Protein AF-A0A8J7MGF5-F1 (afdb_monomer)

pLDDT: mean 95.32, std 4.39, range [59.88, 98.75]

Secondary structure (DSSP, 8-state):
--HHHHHHHHHHHHHHHHHHHHHHHHHHHTBSS--HHHHHHHHHHHHHHHHHHHHHHHHHT--BTTB-TTHHHHHHHHIIIIIIIHHHHHHHHHHH---HHHHHHHHHHHHHHHHHHHHHHHHHTT-TTHHHHHHHHHHHHHHHHHHHHHSS--TTS-HHHHHHHHHHHHHHHHHHHHHHHHHTT--SS-HHHHHHHHHHHIIIIIIIHHHHHHHHH-PPPSSPBPPP-

Structure (mmCIF, N/CA/C/O backbone):
data_AF-A0A8J7MGF5-F1
#
_entry.id   AF-A0A8J7MGF5-F1
#
loop_
_atom_site.group_PDB
_atom_site.id
_atom_site.type_symbol
_atom_site.label_atom_id
_atom_site.label_alt_id
_atom_site.label_comp_id
_atom_site.label_asym_id
_atom_site.label_entity_id
_atom_site.label_seq_id
_atom_site.pdbx_PDB_ins_code
_atom_site.Cartn_x
_atom_site.Cartn_y
_atom_site.Cartn_z
_atom_site.occupancy
_atom_site.B_iso_or_equiv
_atom_site.auth_seq_id
_atom_site.auth_comp_id
_atom_site.auth_asym_id
_atom_site.auth_atom_id
_atom_site.pdbx_PDB_model_num
ATOM 1 N N . MET A 1 1 ? 20.574 -11.068 -14.344 1.00 93.25 1 MET A N 1
ATOM 2 C CA . MET A 1 1 ? 21.018 -12.204 -13.497 1.00 93.25 1 MET A CA 1
ATOM 3 C C . MET A 1 1 ? 20.444 -13.488 -14.074 1.00 93.25 1 MET A C 1
ATOM 5 O O . MET A 1 1 ? 19.306 -13.431 -14.514 1.00 93.25 1 MET A O 1
ATOM 9 N N . PRO A 1 2 ? 21.161 -14.625 -14.073 1.00 96.56 2 PRO A N 1
ATOM 10 C CA . PRO A 1 2 ? 20.581 -15.896 -14.507 1.00 96.56 2 PRO A CA 1
ATOM 11 C C . PRO A 1 2 ? 19.297 -16.226 -13.733 1.00 96.56 2 PRO A C 1
ATOM 13 O O . PRO A 1 2 ? 19.225 -15.978 -12.526 1.00 96.56 2 PRO A O 1
ATOM 16 N N . LEU A 1 3 ? 18.304 -16.821 -14.405 1.00 94.44 3 LEU A N 1
ATOM 17 C CA . LEU A 1 3 ? 16.996 -17.135 -13.810 1.00 94.44 3 LEU A CA 1
ATOM 18 C C . LEU A 1 3 ? 17.120 -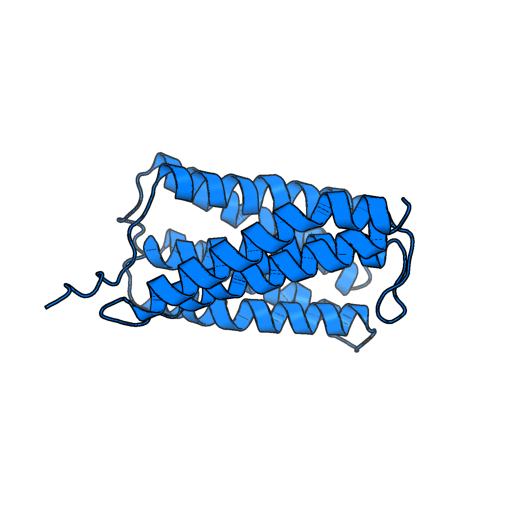17.947 -12.511 1.00 94.44 3 LEU A C 1
ATOM 20 O O . LEU A 1 3 ? 16.457 -17.633 -11.526 1.00 94.44 3 LEU A O 1
ATOM 24 N N . ALA A 1 4 ? 18.009 -18.943 -12.480 1.00 96.69 4 ALA A N 1
ATOM 25 C CA . ALA A 1 4 ? 18.247 -19.764 -11.294 1.00 96.69 4 ALA A CA 1
ATOM 26 C C . ALA A 1 4 ? 18.688 -18.927 -10.077 1.00 96.69 4 ALA A C 1
ATOM 28 O O . ALA A 1 4 ? 18.198 -19.142 -8.971 1.00 96.69 4 ALA A O 1
ATOM 29 N N . SER A 1 5 ? 19.554 -17.928 -10.281 1.00 97.50 5 SER A N 1
ATOM 30 C CA . SER A 1 5 ? 19.999 -17.020 -9.216 1.00 97.50 5 SER A CA 1
ATOM 31 C C . SER A 1 5 ? 18.866 -16.124 -8.717 1.00 97.50 5 SER A C 1
ATOM 33 O O . SER A 1 5 ? 18.767 -15.870 -7.521 1.00 97.50 5 SER A O 1
ATOM 35 N N . VAL A 1 6 ? 17.992 -15.665 -9.617 1.00 96.44 6 VAL A N 1
ATOM 36 C CA . VAL A 1 6 ? 16.809 -14.869 -9.254 1.00 96.44 6 VAL A CA 1
ATOM 37 C C . VAL A 1 6 ? 15.817 -15.702 -8.441 1.00 96.44 6 VAL A C 1
ATOM 39 O O . VAL A 1 6 ? 15.327 -15.236 -7.414 1.00 96.44 6 VAL A O 1
ATOM 42 N N . ILE A 1 7 ? 15.552 -16.944 -8.860 1.00 96.19 7 ILE A N 1
ATOM 43 C CA . ILE A 1 7 ? 14.684 -17.870 -8.122 1.00 96.19 7 ILE A CA 1
ATOM 44 C C . ILE A 1 7 ? 15.263 -18.129 -6.732 1.00 96.19 7 ILE A C 1
ATOM 46 O O . ILE A 1 7 ? 14.543 -17.987 -5.749 1.00 96.19 7 ILE A O 1
ATOM 50 N N . ALA A 1 8 ? 16.556 -18.444 -6.630 1.00 96.25 8 ALA A N 1
ATOM 51 C CA . ALA A 1 8 ? 17.209 -18.673 -5.342 1.00 96.25 8 ALA A CA 1
ATOM 52 C C . ALA A 1 8 ? 17.104 -17.451 -4.411 1.00 96.25 8 ALA A C 1
ATOM 54 O O . ALA A 1 8 ? 16.833 -17.606 -3.221 1.00 96.25 8 ALA A O 1
ATOM 55 N N . LEU A 1 9 ? 17.253 -16.239 -4.956 1.00 97.12 9 LEU A N 1
ATOM 56 C CA . LEU A 1 9 ? 17.141 -14.989 -4.203 1.00 97.12 9 LEU A CA 1
ATOM 57 C C . LEU A 1 9 ? 15.715 -14.725 -3.690 1.00 97.12 9 LEU A C 1
ATOM 59 O O . LEU A 1 9 ? 15.542 -14.238 -2.573 1.00 97.12 9 LEU A O 1
ATOM 63 N N . LEU A 1 10 ? 14.692 -15.015 -4.499 1.00 97.75 10 LEU A N 1
ATOM 64 C CA . LEU A 1 10 ? 13.310 -14.611 -4.218 1.00 97.75 10 LEU A CA 1
ATOM 65 C C . LEU A 1 10 ? 12.432 -15.726 -3.637 1.00 97.75 10 LEU A C 1
ATOM 67 O O . LEU A 1 10 ? 11.393 -15.419 -3.055 1.00 97.75 10 LEU A O 1
ATOM 71 N N . ALA A 1 11 ? 12.837 -16.996 -3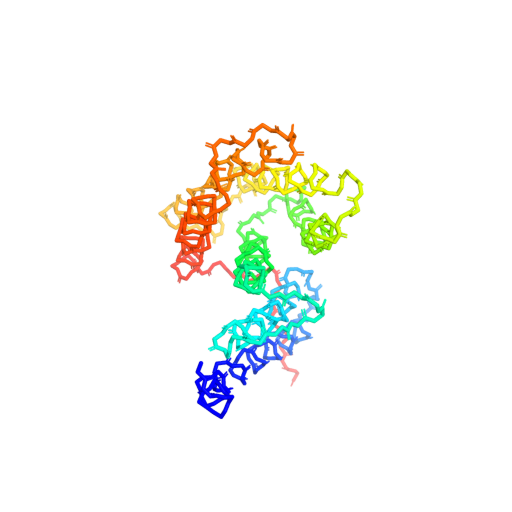.726 1.00 96.81 11 ALA A N 1
ATOM 72 C CA . ALA A 1 11 ? 12.033 -18.129 -3.265 1.00 96.81 11 ALA A CA 1
ATOM 73 C C . ALA A 1 11 ? 11.652 -18.013 -1.782 1.00 96.81 11 ALA A C 1
ATOM 75 O O . ALA A 1 11 ? 10.472 -18.090 -1.441 1.00 96.81 11 ALA A O 1
ATOM 76 N N . ALA A 1 12 ? 12.627 -17.779 -0.898 1.00 97.38 12 ALA A N 1
ATOM 77 C CA . ALA A 1 12 ? 12.361 -17.662 0.535 1.00 97.38 12 ALA A CA 1
ATOM 78 C C . ALA A 1 12 ? 11.458 -16.452 0.878 1.00 97.38 12 ALA A C 1
ATOM 80 O O . ALA A 1 12 ? 10.451 -16.657 1.563 1.00 97.38 12 ALA A O 1
ATOM 81 N N . PRO A 1 13 ? 11.716 -15.225 0.376 1.00 97.31 13 PRO A N 1
ATOM 82 C CA . PRO A 1 13 ? 10.802 -14.093 0.553 1.00 97.31 13 PRO A CA 1
ATOM 83 C C . PRO A 1 13 ? 9.377 -14.341 0.037 1.00 97.31 13 PRO A C 1
ATOM 85 O O . PRO A 1 1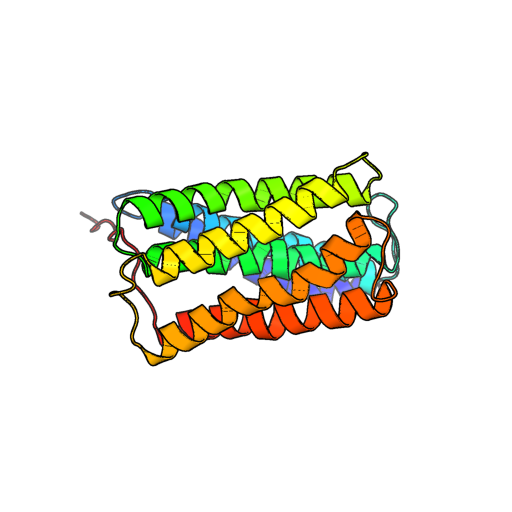3 ? 8.414 -13.964 0.711 1.00 97.31 13 PRO A O 1
ATOM 88 N N . VAL A 1 14 ? 9.220 -14.994 -1.120 1.00 98.06 14 VAL A N 1
ATOM 89 C CA . VAL A 1 14 ? 7.902 -15.314 -1.697 1.00 98.06 14 VAL A CA 1
ATOM 90 C C . VAL A 1 14 ? 7.151 -16.299 -0.807 1.00 98.06 14 VAL A C 1
ATOM 92 O O . VAL A 1 14 ? 6.003 -16.041 -0.443 1.00 98.06 14 VAL A O 1
ATOM 95 N N . LEU A 1 15 ? 7.796 -17.395 -0.397 1.00 98.00 15 LEU A N 1
ATOM 96 C CA . LEU A 1 15 ? 7.179 -18.392 0.481 1.00 98.00 15 LEU A CA 1
ATOM 97 C C . LEU A 1 15 ? 6.796 -17.790 1.835 1.00 98.00 15 LEU A C 1
ATOM 99 O O . LEU A 1 15 ? 5.694 -18.041 2.324 1.00 98.00 15 LEU A O 1
ATOM 103 N N . LEU A 1 16 ? 7.656 -16.946 2.412 1.00 98.00 16 LEU A N 1
ATOM 104 C CA . LEU A 1 16 ? 7.350 -16.226 3.646 1.00 98.00 16 LEU A CA 1
ATOM 105 C C . LEU A 1 16 ? 6.139 -15.301 3.466 1.00 98.00 16 LEU A C 1
ATOM 107 O O . LEU A 1 16 ? 5.243 -15.292 4.305 1.00 98.00 16 LEU A O 1
ATOM 111 N N . THR A 1 17 ? 6.079 -14.558 2.361 1.00 97.44 17 THR A N 1
ATOM 112 C CA . THR A 1 17 ? 4.963 -13.654 2.039 1.00 97.44 17 THR A CA 1
ATOM 113 C C . THR A 1 17 ? 3.643 -14.417 1.935 1.00 97.44 17 THR A C 1
ATOM 115 O O . THR A 1 17 ? 2.651 -14.017 2.548 1.00 97.44 17 THR A O 1
ATOM 118 N N . ILE A 1 18 ? 3.633 -15.550 1.227 1.00 98.12 18 ILE A N 1
ATOM 119 C CA . ILE A 1 18 ? 2.458 -16.424 1.111 1.00 98.12 18 ILE A CA 1
ATOM 120 C C . ILE A 1 18 ? 2.063 -16.967 2.488 1.00 98.12 18 ILE A C 1
ATOM 122 O O . ILE A 1 18 ? 0.899 -16.870 2.875 1.00 98.12 18 ILE A O 1
ATOM 126 N N . ALA A 1 19 ? 3.022 -17.488 3.258 1.00 98.31 19 ALA A N 1
ATOM 127 C CA . ALA A 1 19 ? 2.766 -18.042 4.583 1.00 98.31 19 ALA A CA 1
ATOM 128 C C . ALA A 1 19 ? 2.163 -16.998 5.536 1.00 98.31 19 ALA A C 1
ATOM 130 O O . ALA A 1 19 ? 1.184 -17.288 6.228 1.00 98.31 19 ALA A O 1
ATOM 131 N N . VAL A 1 20 ? 2.690 -15.769 5.543 1.00 98.12 20 VAL A N 1
ATOM 132 C CA . VAL A 1 20 ? 2.161 -14.670 6.362 1.00 98.12 20 VAL A CA 1
ATOM 133 C C . VAL A 1 20 ? 0.764 -14.256 5.894 1.00 98.12 20 VAL A C 1
ATOM 135 O O . VAL A 1 20 ? -0.125 -14.108 6.734 1.00 98.12 20 VAL A O 1
ATOM 138 N N . GLY A 1 21 ? 0.528 -14.131 4.585 1.00 97.81 21 GLY A N 1
ATOM 139 C CA . GLY A 1 21 ? -0.800 -13.845 4.032 1.00 97.81 21 GLY A CA 1
ATOM 140 C C . GLY A 1 21 ? -1.839 -14.893 4.445 1.00 97.81 21 GLY A C 1
ATOM 141 O O . GLY A 1 21 ? -2.890 -14.549 4.990 1.00 97.81 21 GLY A O 1
ATOM 142 N N . CYS A 1 22 ? -1.512 -16.179 4.294 1.00 98.25 22 CYS A N 1
ATOM 143 C CA . CYS A 1 22 ? -2.354 -17.298 4.724 1.00 98.25 22 CYS A CA 1
ATOM 144 C C . CYS A 1 22 ? -2.595 -17.298 6.239 1.00 98.25 22 CYS A C 1
ATOM 146 O O . CYS A 1 22 ? -3.722 -17.513 6.692 1.00 98.25 22 CYS A O 1
ATOM 148 N N . PHE A 1 23 ? -1.563 -17.023 7.040 1.00 98.19 23 PHE A N 1
ATOM 149 C CA . PHE A 1 23 ? -1.687 -16.914 8.493 1.00 98.19 23 PHE A CA 1
ATOM 150 C C . PHE A 1 23 ? -2.637 -15.780 8.901 1.00 98.19 23 PHE A C 1
ATOM 152 O O . PHE A 1 23 ? -3.515 -15.978 9.746 1.00 98.19 23 PHE A O 1
ATOM 159 N N . LEU A 1 24 ? -2.505 -14.601 8.287 1.00 97.06 24 LEU A N 1
ATOM 160 C CA . LEU A 1 24 ? -3.382 -13.458 8.538 1.00 97.06 24 LEU A CA 1
ATOM 161 C C . LEU A 1 24 ? -4.820 -13.737 8.098 1.00 97.06 24 LEU A C 1
ATOM 163 O O . LEU A 1 24 ? -5.745 -13.398 8.835 1.00 97.06 24 LEU A O 1
ATOM 167 N N . LEU A 1 25 ? -5.011 -14.409 6.961 1.00 97.62 25 LEU A N 1
ATOM 168 C CA . LEU A 1 25 ? -6.329 -14.807 6.474 1.00 97.62 25 LEU A CA 1
ATOM 169 C C . LEU A 1 25 ? -7.006 -15.786 7.438 1.00 97.62 25 LEU A C 1
ATOM 171 O O . LEU A 1 25 ? -8.133 -15.553 7.875 1.00 97.62 25 LEU A O 1
ATOM 175 N N . ARG A 1 26 ? -6.291 -16.840 7.855 1.00 97.25 26 ARG A N 1
ATOM 176 C CA . ARG A 1 26 ? -6.775 -17.791 8.866 1.00 97.25 26 ARG A CA 1
ATOM 177 C C . ARG A 1 26 ? -7.150 -17.070 10.158 1.00 97.25 26 ARG A C 1
ATOM 179 O O . ARG A 1 26 ? -8.205 -17.331 10.733 1.00 97.25 26 ARG A O 1
ATOM 186 N N . ARG A 1 27 ? -6.311 -16.132 10.606 1.00 95.38 27 ARG A N 1
ATOM 187 C CA . ARG A 1 27 ? -6.579 -15.328 11.800 1.00 95.38 27 ARG A CA 1
ATOM 188 C C . ARG A 1 27 ? -7.808 -14.435 11.630 1.00 95.38 27 ARG A C 1
ATOM 190 O O . ARG A 1 27 ? -8.546 -14.280 12.596 1.00 95.38 27 ARG A O 1
ATOM 197 N N . ALA A 1 28 ? -8.042 -13.865 10.450 1.00 95.75 28 ALA A N 1
ATOM 198 C CA . ALA A 1 28 ? -9.227 -13.057 10.169 1.00 95.75 28 ALA A CA 1
ATOM 199 C C . ALA A 1 28 ? -10.516 -13.882 10.315 1.00 95.75 28 ALA A C 1
ATOM 201 O O . ALA A 1 28 ? -11.453 -13.424 10.969 1.00 95.75 28 ALA A O 1
ATOM 202 N N . PHE A 1 29 ? -10.536 -15.115 9.798 1.00 96.38 29 PHE A N 1
ATOM 203 C CA . PHE A 1 29 ? -11.678 -16.030 9.930 1.00 96.38 29 PHE A CA 1
ATOM 204 C C . PHE A 1 29 ? -11.874 -16.587 11.348 1.00 96.38 29 PHE A C 1
ATOM 206 O O . PHE A 1 29 ? -12.994 -16.921 11.725 1.00 96.38 29 PHE A O 1
ATOM 213 N N . ALA A 1 30 ? -10.820 -16.634 12.165 1.00 95.06 30 ALA A N 1
ATOM 214 C CA . ALA A 1 30 ? -10.895 -17.067 13.564 1.00 95.06 30 ALA A CA 1
ATOM 215 C C . ALA A 1 30 ? -11.453 -15.996 14.532 1.00 95.06 30 ALA A C 1
ATOM 217 O O . ALA A 1 30 ? -11.542 -16.227 15.741 1.00 95.06 30 ALA A O 1
ATOM 218 N N . ARG A 1 31 ? -11.797 -14.799 14.042 1.00 93.38 31 ARG A N 1
ATOM 219 C CA . ARG A 1 31 ? -12.351 -13.708 14.860 1.00 93.38 31 ARG A CA 1
ATOM 220 C C . ARG A 1 31 ? -13.856 -13.856 15.072 1.00 93.38 31 ARG A C 1
ATOM 222 O O . ARG A 1 31 ? -14.559 -14.458 14.261 1.00 93.38 31 ARG A O 1
ATOM 229 N N . ASP A 1 32 ? -14.367 -13.266 16.153 1.00 94.19 32 ASP A N 1
ATOM 230 C CA . ASP A 1 32 ? -15.814 -13.249 16.437 1.00 94.19 32 ASP A CA 1
ATOM 231 C C . ASP A 1 32 ? -16.593 -12.568 15.312 1.00 94.19 32 ASP A C 1
ATOM 233 O O . ASP A 1 32 ? -17.626 -13.059 14.862 1.00 94.19 32 ASP A O 1
ATOM 237 N N . LYS A 1 33 ? -16.056 -11.448 14.819 1.00 95.25 33 LYS A N 1
ATOM 238 C CA . LYS A 1 33 ? -16.587 -10.702 13.684 1.00 95.25 33 LYS A CA 1
ATOM 239 C C . LYS A 1 33 ? -15.527 -10.623 12.597 1.00 95.25 33 LYS A C 1
ATOM 241 O O . LYS A 1 33 ? -14.415 -10.149 12.841 1.00 95.25 33 LYS A O 1
ATOM 246 N N . LEU A 1 34 ? -15.890 -11.050 11.391 1.00 95.69 34 LEU A N 1
ATOM 247 C CA . LEU A 1 34 ? -15.054 -10.855 10.216 1.00 95.69 34 LEU A CA 1
ATOM 248 C C . LEU A 1 34 ? -15.075 -9.369 9.842 1.00 95.69 34 LEU A C 1
ATOM 250 O O . LEU A 1 34 ? -16.137 -8.792 9.613 1.00 95.69 34 LEU A O 1
ATOM 254 N N . LEU A 1 35 ? -13.903 -8.739 9.834 1.00 96.62 35 LEU A N 1
ATOM 255 C CA . LEU A 1 35 ? -13.757 -7.313 9.556 1.00 96.62 35 LEU A CA 1
ATOM 256 C C . LEU A 1 35 ? -13.068 -7.107 8.207 1.00 96.62 35 LEU A C 1
ATOM 258 O O . LEU A 1 35 ? -12.084 -7.786 7.906 1.00 96.62 35 LEU A O 1
ATOM 262 N N . ALA A 1 36 ? -13.544 -6.127 7.436 1.00 97.00 36 ALA A N 1
ATOM 263 C CA . ALA A 1 36 ? -12.981 -5.783 6.130 1.00 97.00 36 ALA A CA 1
ATOM 264 C C . ALA A 1 36 ? -11.484 -5.445 6.222 1.00 97.00 36 ALA A C 1
ATOM 266 O O . ALA A 1 36 ? -10.702 -5.896 5.395 1.00 97.00 36 ALA A O 1
ATOM 267 N N . GLU A 1 37 ? -11.067 -4.727 7.267 1.00 97.56 37 GLU A N 1
ATOM 268 C CA . GLU A 1 37 ? -9.662 -4.386 7.506 1.00 97.56 37 GLU A CA 1
ATOM 269 C C . GLU A 1 37 ? -8.757 -5.600 7.764 1.00 97.56 37 GLU A C 1
ATOM 271 O O . GLU A 1 37 ? -7.570 -5.551 7.460 1.00 97.56 37 GLU A O 1
ATOM 276 N N . GLU A 1 38 ? -9.284 -6.710 8.286 1.00 97.56 38 GLU A N 1
ATOM 277 C CA . GLU A 1 38 ? -8.487 -7.926 8.502 1.00 97.56 38 GLU A CA 1
ATOM 278 C C . GLU A 1 38 ? -8.330 -8.718 7.197 1.00 97.56 38 GLU A C 1
ATOM 280 O O . GLU A 1 38 ? -7.245 -9.226 6.918 1.00 97.56 38 GLU A O 1
ATOM 285 N N . LEU A 1 39 ? -9.383 -8.763 6.371 1.00 97.81 39 LEU A N 1
ATOM 286 C CA . LEU A 1 39 ? -9.321 -9.340 5.027 1.00 97.81 39 LEU A CA 1
ATOM 287 C C . LEU A 1 39 ? -8.409 -8.527 4.108 1.00 97.81 39 LEU A C 1
ATOM 289 O O . LEU A 1 39 ? -7.585 -9.108 3.412 1.00 97.81 39 LEU A O 1
ATOM 293 N N . ALA A 1 40 ? -8.515 -7.198 4.134 1.00 97.81 40 ALA A N 1
ATOM 294 C CA . ALA A 1 40 ? -7.669 -6.313 3.341 1.00 97.81 40 ALA A CA 1
ATOM 295 C C . ALA A 1 40 ? -6.192 -6.442 3.731 1.00 97.81 40 ALA A C 1
ATOM 297 O O . ALA A 1 40 ? -5.337 -6.501 2.856 1.00 97.81 40 ALA A O 1
ATOM 298 N N . LEU A 1 41 ? -5.890 -6.558 5.030 1.00 97.12 41 LEU A N 1
ATOM 299 C CA . LEU A 1 41 ? -4.523 -6.778 5.504 1.00 97.12 41 LEU A CA 1
ATOM 300 C C . LEU A 1 41 ? -3.950 -8.117 5.014 1.00 97.12 41 LEU A C 1
ATOM 302 O O . LEU A 1 41 ? -2.791 -8.170 4.622 1.00 97.12 41 LEU A O 1
ATOM 306 N N . ALA A 1 42 ? -4.747 -9.188 5.014 1.00 97.38 42 ALA A N 1
ATOM 307 C CA . ALA A 1 42 ? -4.328 -10.469 4.448 1.00 97.38 42 ALA A CA 1
ATOM 308 C C . ALA A 1 42 ? -4.179 -10.390 2.916 1.00 97.38 42 ALA A C 1
ATOM 310 O O . ALA A 1 42 ? -3.173 -10.832 2.366 1.00 97.38 42 ALA A O 1
ATOM 311 N N . GLY A 1 43 ? -5.147 -9.773 2.234 1.00 96.69 43 GLY A N 1
ATOM 312 C CA . GLY A 1 43 ? -5.155 -9.583 0.783 1.00 96.69 43 GLY A CA 1
ATOM 313 C C . GLY A 1 43 ? -4.011 -8.705 0.274 1.00 96.69 43 GLY A C 1
ATOM 314 O O . GLY A 1 43 ? -3.515 -8.936 -0.825 1.00 96.69 43 GLY A O 1
ATOM 315 N N . ALA A 1 44 ? -3.514 -7.767 1.086 1.00 97.56 44 ALA A N 1
ATOM 316 C CA . ALA A 1 44 ? -2.359 -6.937 0.753 1.00 97.56 44 ALA A CA 1
ATOM 317 C C . ALA A 1 44 ? -1.116 -7.773 0.394 1.00 97.56 44 ALA A C 1
ATOM 319 O O . ALA A 1 44 ? -0.329 -7.370 -0.461 1.00 97.56 44 ALA A O 1
ATOM 320 N N . TYR A 1 45 ? -0.952 -8.964 0.984 1.00 97.75 45 TYR A N 1
ATOM 321 C CA . TYR A 1 45 ? 0.185 -9.848 0.700 1.00 97.75 45 TYR A CA 1
ATOM 322 C C . TYR A 1 45 ? 0.169 -10.419 -0.723 1.00 97.75 45 TYR A C 1
ATOM 324 O O . TYR A 1 45 ? 1.234 -10.736 -1.249 1.00 97.75 45 TYR A O 1
ATOM 332 N N . VAL A 1 46 ? -0.989 -10.474 -1.392 1.00 97.06 46 VAL A N 1
ATOM 333 C CA . VAL A 1 46 ? -1.064 -10.828 -2.822 1.00 97.06 46 VAL A CA 1
ATOM 334 C C . VAL A 1 46 ? -0.281 -9.816 -3.656 1.00 97.06 46 VAL A C 1
ATOM 336 O O . VAL A 1 46 ? 0.471 -10.202 -4.551 1.00 97.06 46 VAL A O 1
ATOM 339 N N . PHE A 1 47 ? -0.382 -8.526 -3.321 1.00 97.31 47 PHE A N 1
ATOM 340 C CA . PHE A 1 47 ? 0.385 -7.498 -4.013 1.00 97.31 47 PHE A CA 1
ATOM 341 C C . PHE A 1 47 ? 1.887 -7.643 -3.761 1.00 97.31 47 PHE A C 1
ATOM 343 O O . PHE A 1 47 ? 2.679 -7.434 -4.673 1.00 97.31 47 PHE A O 1
ATOM 350 N N . LEU A 1 48 ? 2.297 -8.059 -2.562 1.00 96.81 48 LEU A N 1
ATOM 351 C CA . LEU A 1 48 ? 3.712 -8.278 -2.265 1.00 96.81 48 LEU A CA 1
ATOM 352 C C . LEU A 1 48 ? 4.291 -9.474 -3.046 1.00 96.81 48 LEU A C 1
ATOM 354 O O . LEU A 1 48 ? 5.410 -9.382 -3.548 1.00 96.81 48 LEU A O 1
ATOM 358 N N . VAL A 1 49 ? 3.514 -10.547 -3.249 1.00 97.75 49 VAL A N 1
ATOM 359 C CA . VAL A 1 49 ? 3.894 -11.635 -4.174 1.00 97.75 49 VAL A CA 1
ATOM 360 C C . VAL A 1 49 ? 4.027 -11.102 -5.601 1.00 97.75 49 VAL A C 1
ATOM 362 O O . VAL A 1 49 ? 5.039 -11.353 -6.252 1.00 97.75 49 VAL A O 1
ATOM 365 N N . GLY A 1 50 ? 3.050 -10.316 -6.067 1.00 97.06 50 GLY A N 1
ATOM 366 C CA . GLY A 1 50 ? 3.115 -9.651 -7.371 1.00 97.06 50 GLY A CA 1
ATOM 367 C C . GLY A 1 50 ? 4.387 -8.815 -7.531 1.00 97.06 50 GLY A C 1
ATOM 368 O O . GLY A 1 50 ? 5.085 -8.948 -8.532 1.00 97.06 50 GLY A O 1
ATOM 369 N N . SER A 1 51 ? 4.757 -8.035 -6.511 1.00 97.19 51 SER A N 1
ATOM 370 C CA . SER A 1 51 ? 5.999 -7.253 -6.502 1.00 97.19 51 SER A CA 1
ATOM 371 C C . SER A 1 51 ? 7.228 -8.130 -6.726 1.00 97.19 51 SER A C 1
ATOM 373 O O . SER A 1 51 ? 8.051 -7.810 -7.580 1.00 97.19 51 SER A O 1
ATOM 375 N N . MET A 1 52 ? 7.336 -9.259 -6.020 1.00 97.88 52 MET A N 1
ATOM 376 C CA . MET A 1 52 ? 8.477 -10.168 -6.150 1.00 97.88 52 MET A CA 1
ATOM 377 C C . MET A 1 52 ? 8.538 -10.834 -7.529 1.00 97.88 52 MET A C 1
ATOM 379 O O . MET A 1 52 ? 9.628 -10.986 -8.075 1.00 97.88 52 MET A O 1
ATOM 383 N N . VAL A 1 53 ? 7.395 -11.173 -8.132 1.00 97.38 53 VAL A N 1
ATOM 384 C CA . VAL A 1 53 ? 7.345 -11.693 -9.510 1.00 97.38 53 VAL A CA 1
ATOM 385 C C . VAL A 1 53 ? 7.894 -10.657 -10.494 1.00 97.38 53 VAL A C 1
ATOM 387 O O . VAL A 1 53 ? 8.816 -10.954 -11.254 1.00 97.38 53 VAL A O 1
ATOM 390 N N . TRP A 1 54 ? 7.385 -9.424 -10.446 1.00 97.62 54 TRP A N 1
ATOM 391 C CA . TRP A 1 54 ? 7.843 -8.340 -11.322 1.00 97.62 54 TRP A CA 1
ATOM 392 C C . TRP A 1 54 ? 9.309 -7.962 -11.075 1.00 97.62 54 TRP A C 1
ATOM 394 O O . TRP A 1 54 ? 10.051 -7.713 -12.027 1.00 97.62 54 TRP A O 1
ATOM 404 N N . LEU A 1 55 ? 9.759 -7.991 -9.816 1.00 97.25 55 LEU A N 1
ATOM 405 C CA . LEU A 1 55 ? 11.158 -7.782 -9.454 1.00 97.25 55 LEU A CA 1
ATOM 406 C C . LEU A 1 55 ? 12.049 -8.878 -10.044 1.00 97.25 55 LEU A C 1
ATOM 408 O O . LEU A 1 55 ? 13.107 -8.574 -10.584 1.00 97.25 55 LEU A O 1
ATOM 412 N N . GLY A 1 56 ? 11.625 -10.141 -9.986 1.00 97.94 56 GLY A N 1
ATOM 413 C CA . GLY A 1 56 ? 12.375 -11.249 -10.570 1.00 97.94 56 GLY A CA 1
ATOM 414 C C . GLY A 1 56 ? 12.549 -11.104 -12.083 1.00 97.94 56 GLY A C 1
ATOM 415 O O . GLY A 1 56 ? 13.653 -11.281 -12.600 1.00 97.94 56 GLY A O 1
ATOM 416 N N . VAL A 1 57 ? 11.487 -10.697 -12.783 1.00 97.81 57 VAL A N 1
ATOM 417 C CA . VAL A 1 57 ? 11.533 -10.393 -14.223 1.00 97.81 57 VAL A CA 1
ATOM 418 C C . VAL A 1 57 ? 12.528 -9.268 -14.509 1.00 97.81 57 VAL A C 1
ATOM 420 O O . VAL A 1 57 ? 13.377 -9.414 -15.390 1.00 97.81 57 VAL A O 1
ATOM 423 N N . PHE A 1 58 ? 12.478 -8.182 -13.730 1.00 97.06 58 PHE A N 1
ATOM 424 C CA . PHE A 1 58 ? 13.426 -7.074 -13.842 1.00 97.06 58 PHE A CA 1
ATOM 425 C C . PHE A 1 58 ? 14.880 -7.522 -13.614 1.00 97.06 58 PHE A C 1
ATOM 427 O O . PHE A 1 58 ? 15.745 -7.228 -14.434 1.00 97.06 58 PHE A O 1
ATOM 434 N N . LEU A 1 59 ? 15.157 -8.284 -12.549 1.00 97.44 59 LEU A N 1
ATOM 435 C CA . LEU A 1 59 ? 16.507 -8.758 -12.212 1.00 97.44 59 LEU A CA 1
ATOM 436 C C . LEU A 1 59 ? 17.083 -9.726 -13.255 1.00 97.44 59 LEU A C 1
ATOM 438 O O . 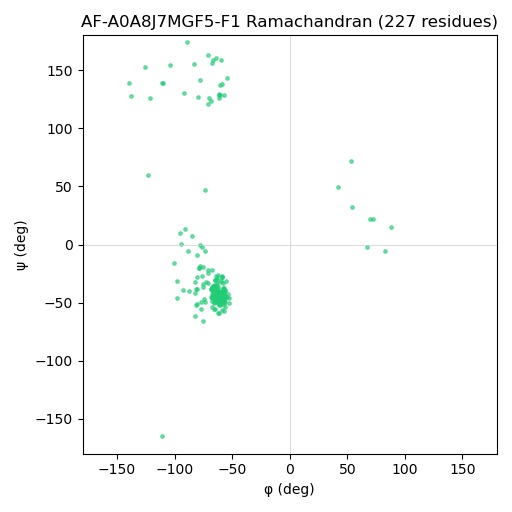LEU A 1 59 ? 18.301 -9.780 -13.454 1.00 97.44 59 LEU A O 1
ATOM 442 N N . ASN A 1 60 ? 16.228 -10.496 -13.926 1.00 97.44 60 ASN A N 1
ATOM 443 C CA . ASN A 1 60 ? 16.628 -11.354 -15.040 1.00 97.44 60 ASN A CA 1
ATOM 444 C C . ASN A 1 60 ? 16.836 -10.559 -16.347 1.00 97.44 60 ASN A C 1
ATOM 446 O O . ASN A 1 60 ? 17.527 -11.018 -17.248 1.00 97.44 60 ASN A O 1
ATOM 450 N N . GLY A 1 61 ? 16.305 -9.337 -16.448 1.00 96.56 61 GLY A N 1
ATOM 451 C CA . GLY A 1 61 ? 16.311 -8.56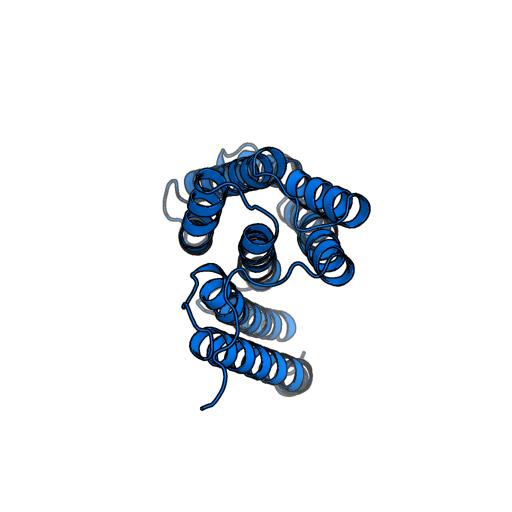2 -17.692 1.00 96.56 61 GLY A CA 1
ATOM 452 C C . GLY A 1 61 ? 15.329 -9.106 -18.733 1.00 96.56 61 GLY A C 1
ATOM 453 O O . GLY A 1 61 ? 15.502 -8.875 -19.926 1.00 96.56 61 GLY A O 1
ATOM 454 N N . SER A 1 62 ? 14.319 -9.860 -18.291 1.00 96.81 62 SER A N 1
ATOM 455 C CA . SER A 1 62 ? 13.275 -10.425 -19.148 1.00 96.81 62 SER A CA 1
ATOM 456 C C . SER A 1 62 ? 12.089 -9.465 -19.294 1.00 96.81 62 SER A C 1
ATOM 458 O O . SER A 1 62 ? 12.022 -8.424 -18.637 1.00 96.81 62 SER A O 1
ATOM 460 N N . THR A 1 63 ? 11.129 -9.829 -20.143 1.00 97.00 63 THR A N 1
ATOM 461 C CA . THR A 1 63 ? 9.840 -9.138 -20.258 1.00 97.00 63 THR A CA 1
ATOM 462 C C . THR A 1 63 ? 8.725 -9.939 -19.584 1.00 97.00 63 THR A C 1
ATOM 464 O O . THR A 1 63 ? 8.811 -11.161 -19.453 1.00 97.00 63 THR A O 1
ATOM 467 N N . LEU A 1 64 ? 7.664 -9.257 -19.149 1.00 95.38 64 LEU A N 1
ATOM 468 C CA . LEU A 1 64 ? 6.436 -9.878 -18.646 1.00 95.38 64 LEU A CA 1
ATOM 469 C C . LEU A 1 64 ? 5.231 -9.123 -19.201 1.00 95.38 64 LEU A C 1
ATOM 471 O O . LEU A 1 64 ? 5.170 -7.901 -19.104 1.00 95.38 64 LEU A O 1
ATOM 475 N N . LEU A 1 65 ? 4.289 -9.851 -19.810 1.00 92.38 65 LEU A N 1
ATOM 476 C CA . LEU A 1 65 ? 3.123 -9.271 -20.497 1.00 92.38 65 LEU A CA 1
ATOM 477 C C . LEU A 1 65 ? 3.509 -8.217 -21.557 1.00 92.38 65 LEU A C 1
ATOM 479 O O . LEU A 1 65 ? 2.797 -7.240 -21.756 1.00 92.38 65 LEU A O 1
ATOM 483 N N . GLY A 1 66 ? 4.665 -8.388 -22.207 1.00 91.88 66 GLY A N 1
ATOM 484 C CA . GLY A 1 66 ? 5.195 -7.438 -23.193 1.00 91.88 66 GLY A CA 1
ATOM 485 C C . GLY A 1 66 ? 5.950 -6.239 -22.603 1.00 91.88 66 GLY A C 1
ATOM 486 O O . GLY A 1 66 ? 6.564 -5.489 -23.355 1.00 91.88 66 GLY A O 1
ATOM 487 N N . PHE A 1 67 ? 5.984 -6.078 -21.278 1.00 92.19 67 PHE A N 1
ATOM 488 C CA . PHE A 1 67 ? 6.703 -4.988 -20.617 1.00 92.19 67 PHE A CA 1
ATOM 489 C C . PHE A 1 67 ? 8.137 -5.384 -20.258 1.00 92.19 67 PHE A C 1
ATOM 491 O O . PHE A 1 67 ? 8.358 -6.415 -19.623 1.00 92.19 67 PHE A O 1
ATOM 498 N N . GLY A 1 68 ? 9.103 -4.539 -20.628 1.00 93.25 68 GLY A N 1
ATOM 499 C CA . GLY A 1 68 ? 10.506 -4.608 -20.200 1.00 93.25 68 GLY A CA 1
ATOM 500 C C . GLY A 1 68 ? 10.895 -3.455 -19.266 1.00 93.25 68 GLY A C 1
ATOM 501 O O . GLY A 1 68 ? 10.039 -2.744 -18.739 1.00 93.25 68 GLY A O 1
ATOM 502 N N . THR A 1 69 ? 12.195 -3.244 -19.061 1.00 91.56 69 THR A N 1
ATOM 503 C CA . THR A 1 69 ? 12.719 -2.073 -18.332 1.00 91.56 69 THR A CA 1
ATOM 504 C C . THR A 1 69 ? 12.321 -0.770 -19.051 1.00 91.56 69 THR A C 1
ATOM 506 O O . THR A 1 69 ? 12.420 -0.721 -20.276 1.00 91.56 69 THR A O 1
ATOM 509 N N . PRO A 1 70 ? 11.892 0.296 -18.340 1.00 89.25 70 PRO A N 1
ATOM 510 C CA . PRO A 1 70 ? 11.837 0.446 -16.878 1.00 89.25 70 PRO A CA 1
ATOM 511 C C . PRO A 1 70 ? 10.536 -0.044 -16.222 1.00 89.25 70 PRO A C 1
ATOM 513 O O . PRO A 1 70 ? 10.440 -0.060 -14.996 1.00 89.25 70 PRO A O 1
ATOM 516 N N . TRP A 1 71 ? 9.538 -0.449 -17.005 1.00 90.38 71 TRP A N 1
ATOM 517 C CA . TRP A 1 71 ? 8.195 -0.774 -16.523 1.00 90.38 71 TRP A CA 1
ATOM 518 C C . TRP A 1 71 ? 8.161 -1.952 -15.555 1.00 90.38 71 TRP A C 1
ATOM 520 O O . TRP A 1 71 ? 7.436 -1.900 -14.570 1.00 90.38 71 TRP A O 1
ATOM 530 N N . THR A 1 72 ? 8.984 -2.980 -15.760 1.00 93.56 72 THR A N 1
ATOM 531 C CA . THR A 1 72 ? 9.060 -4.130 -14.839 1.00 93.56 72 THR A CA 1
ATOM 532 C C . THR A 1 72 ? 9.467 -3.718 -13.420 1.00 93.56 72 THR A C 1
ATOM 534 O O . THR A 1 72 ? 8.836 -4.136 -12.449 1.00 93.56 72 THR A O 1
ATOM 537 N N . TRP A 1 73 ? 10.457 -2.828 -13.293 1.00 90.62 73 TRP A N 1
ATOM 538 C CA . TRP A 1 73 ? 10.875 -2.247 -12.013 1.00 90.62 73 TRP A CA 1
ATOM 539 C C . TRP A 1 73 ? 9.789 -1.359 -11.396 1.00 90.62 73 TRP A C 1
ATOM 541 O O . TRP A 1 73 ? 9.467 -1.488 -10.214 1.00 90.62 73 TRP A O 1
ATOM 551 N N . ILE A 1 74 ? 9.196 -0.474 -12.201 1.00 89.75 74 ILE A N 1
ATOM 552 C CA . ILE A 1 74 ? 8.152 0.452 -11.745 1.00 89.75 74 ILE A CA 1
ATOM 553 C C . ILE A 1 74 ? 6.940 -0.325 -11.230 1.00 89.75 74 ILE A C 1
ATOM 555 O O . ILE A 1 74 ? 6.439 -0.028 -10.144 1.00 89.75 74 ILE A O 1
ATOM 559 N N . THR A 1 75 ? 6.503 -1.348 -11.960 1.00 92.44 75 THR A N 1
ATOM 560 C CA . THR A 1 75 ? 5.389 -2.211 -11.573 1.00 92.44 75 THR A CA 1
ATOM 561 C C . THR A 1 75 ? 5.707 -2.969 -10.286 1.00 92.44 75 THR A C 1
ATOM 563 O O . THR A 1 75 ? 4.881 -2.975 -9.372 1.00 92.44 75 THR A O 1
ATOM 566 N N . ALA A 1 76 ? 6.920 -3.518 -10.141 1.00 94.00 76 ALA A N 1
ATOM 567 C CA . ALA A 1 76 ? 7.351 -4.164 -8.899 1.00 94.00 76 ALA A CA 1
ATOM 568 C C . ALA A 1 76 ? 7.257 -3.222 -7.685 1.00 94.00 76 ALA A C 1
ATOM 570 O O . ALA A 1 76 ? 6.741 -3.612 -6.632 1.00 94.00 76 ALA A O 1
ATOM 571 N N . ALA A 1 77 ? 7.702 -1.971 -7.837 1.00 91.50 77 ALA A N 1
ATOM 572 C CA . ALA A 1 77 ? 7.616 -0.952 -6.794 1.00 91.50 77 ALA A CA 1
ATOM 573 C C . ALA A 1 77 ? 6.161 -0.551 -6.485 1.00 91.50 77 ALA A C 1
ATOM 575 O O . ALA A 1 77 ? 5.795 -0.429 -5.316 1.00 91.50 77 ALA A O 1
ATOM 576 N N . HIS A 1 78 ? 5.305 -0.407 -7.501 1.00 92.06 78 HIS A N 1
ATOM 577 C CA . HIS A 1 78 ? 3.884 -0.098 -7.307 1.00 92.06 78 HIS A CA 1
ATOM 578 C C . HIS A 1 78 ? 3.162 -1.217 -6.555 1.00 92.06 78 HIS A C 1
ATOM 580 O O . HIS A 1 78 ? 2.415 -0.939 -5.619 1.00 92.06 78 HIS A O 1
ATOM 586 N N . PHE A 1 79 ? 3.413 -2.480 -6.906 1.00 94.94 79 PHE A N 1
ATOM 587 C CA . PHE A 1 79 ? 2.894 -3.627 -6.161 1.00 94.94 79 PHE A CA 1
ATOM 588 C C . PHE A 1 79 ? 3.322 -3.588 -4.683 1.00 94.94 79 PHE A C 1
ATOM 590 O O . PHE A 1 79 ? 2.485 -3.764 -3.798 1.00 94.94 79 PHE A O 1
ATOM 597 N N . ALA A 1 80 ? 4.595 -3.299 -4.393 1.00 95.06 80 ALA A N 1
ATOM 598 C CA . ALA A 1 80 ? 5.103 -3.252 -3.021 1.00 95.06 80 ALA A CA 1
ATOM 599 C C . ALA A 1 80 ? 4.523 -2.087 -2.205 1.00 95.06 80 ALA A C 1
ATOM 601 O O . ALA A 1 80 ? 4.070 -2.277 -1.077 1.00 95.06 80 ALA A O 1
ATOM 602 N N . PHE A 1 81 ? 4.539 -0.869 -2.745 1.00 93.69 81 PHE A N 1
ATOM 603 C CA . PHE A 1 81 ? 4.240 0.323 -1.951 1.00 93.69 81 PHE A CA 1
ATOM 604 C C . PHE A 1 81 ? 2.797 0.797 -2.102 1.00 93.69 81 PHE A C 1
ATOM 606 O O . PHE A 1 81 ? 2.153 1.056 -1.090 1.00 93.69 81 PHE A O 1
ATOM 613 N N . ALA A 1 82 ? 2.260 0.870 -3.321 1.00 91.62 82 ALA A N 1
ATOM 614 C CA . ALA A 1 82 ? 0.874 1.289 -3.545 1.00 91.62 82 ALA A CA 1
ATOM 615 C C . ALA A 1 82 ? -0.122 0.137 -3.323 1.00 91.62 82 ALA A C 1
ATOM 617 O O . ALA A 1 82 ? -1.196 0.354 -2.764 1.00 91.62 82 ALA A O 1
ATOM 618 N N . GLY A 1 83 ? 0.242 -1.082 -3.730 1.00 93.88 83 GLY A N 1
ATOM 619 C CA . GLY A 1 83 ? -0.562 -2.288 -3.531 1.00 93.88 83 GLY A CA 1
ATOM 620 C C . GLY A 1 83 ? -0.510 -2.784 -2.087 1.00 93.88 83 GLY A C 1
ATOM 621 O O . GLY A 1 83 ? -1.509 -2.747 -1.376 1.00 93.88 83 GLY A O 1
ATOM 622 N N . PHE A 1 84 ? 0.662 -3.231 -1.629 1.00 97.31 84 PHE A N 1
ATOM 623 C CA . PHE A 1 84 ? 0.826 -3.778 -0.280 1.00 97.31 84 PHE A CA 1
ATOM 624 C C . PHE A 1 84 ? 0.889 -2.685 0.798 1.00 97.31 84 PHE A C 1
ATOM 626 O O . PHE A 1 84 ? 0.099 -2.711 1.744 1.00 97.31 84 PHE A O 1
ATOM 633 N N . GLY A 1 85 ? 1.813 -1.730 0.673 1.00 97.25 85 GLY A N 1
ATOM 634 C CA 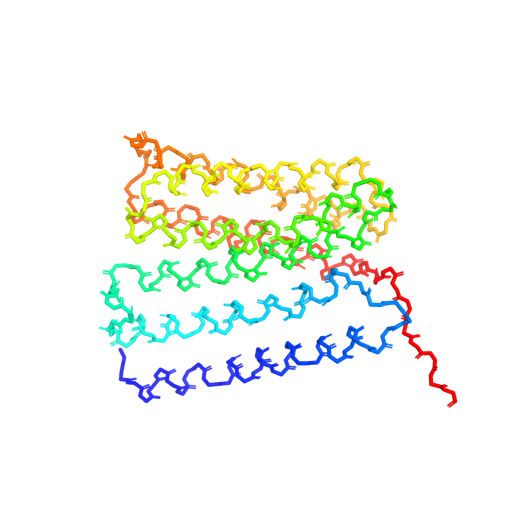. GLY A 1 85 ? 2.108 -0.742 1.713 1.00 97.25 85 GLY A CA 1
ATOM 635 C C . GLY A 1 85 ? 0.920 0.157 2.060 1.00 97.25 85 GLY A C 1
ATOM 636 O O . GLY A 1 85 ? 0.461 0.151 3.202 1.00 97.25 85 GLY A O 1
ATOM 637 N N . ALA A 1 86 ? 0.387 0.886 1.079 1.00 97.12 86 ALA A N 1
ATOM 638 C CA . ALA A 1 86 ? -0.720 1.816 1.281 1.00 97.12 86 ALA A CA 1
ATOM 639 C C . ALA A 1 86 ? -1.981 1.097 1.788 1.00 97.12 86 ALA A C 1
ATOM 641 O O . ALA A 1 86 ? -2.565 1.520 2.784 1.00 97.12 86 ALA A O 1
ATOM 642 N N . LEU A 1 87 ? -2.351 -0.048 1.194 1.00 98.00 87 LEU A N 1
ATOM 643 C CA . LEU A 1 87 ? -3.494 -0.842 1.661 1.00 98.00 87 LEU A CA 1
ATOM 644 C C . LEU A 1 87 ? -3.305 -1.331 3.103 1.00 98.00 87 LEU A C 1
ATOM 646 O O . LEU A 1 87 ? -4.243 -1.281 3.900 1.00 98.00 87 LEU A O 1
ATOM 650 N N . THR A 1 88 ? -2.091 -1.759 3.461 1.00 98.50 88 THR A N 1
ATOM 651 C CA . THR A 1 88 ? -1.740 -2.163 4.829 1.00 98.50 88 THR A CA 1
ATOM 652 C C . THR A 1 88 ? -1.882 -1.000 5.805 1.00 98.50 88 THR A C 1
ATOM 654 O O . THR A 1 88 ? -2.517 -1.153 6.849 1.00 98.50 88 THR A O 1
ATOM 657 N N . VAL A 1 89 ? -1.342 0.176 5.471 1.00 98.56 89 VAL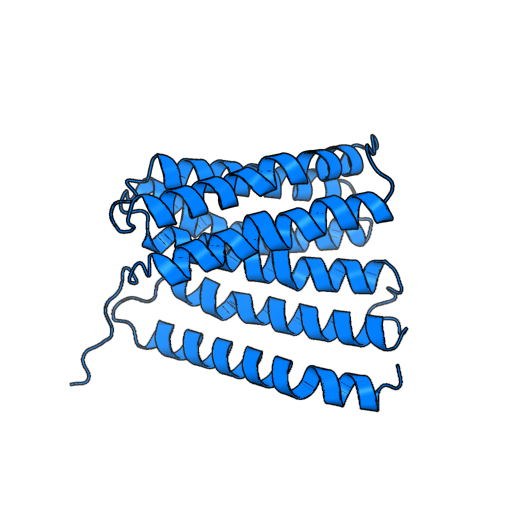 A N 1
ATOM 658 C CA . VAL A 1 89 ? -1.462 1.383 6.301 1.00 98.56 89 VAL A CA 1
ATOM 659 C C . VAL A 1 89 ? -2.937 1.756 6.477 1.00 98.56 89 VAL A C 1
ATOM 661 O O . VAL A 1 89 ? -3.367 1.963 7.609 1.00 98.56 89 VAL A O 1
ATOM 664 N N . THR A 1 90 ? -3.751 1.729 5.418 1.00 98.62 90 THR A N 1
ATOM 665 C CA . THR A 1 90 ? -5.201 2.005 5.475 1.00 98.62 90 THR A CA 1
ATOM 666 C C . THR A 1 90 ? -5.966 0.992 6.328 1.00 98.62 90 THR A C 1
ATOM 668 O O . THR A 1 90 ? -6.780 1.372 7.180 1.00 98.62 90 THR A O 1
ATOM 671 N N . ALA A 1 91 ? -5.676 -0.301 6.175 1.00 98.38 91 ALA A N 1
ATOM 672 C CA . ALA A 1 91 ? -6.259 -1.360 6.996 1.00 98.38 91 ALA A CA 1
ATOM 673 C C . ALA A 1 91 ? -5.916 -1.176 8.480 1.00 98.38 91 ALA A C 1
ATOM 675 O O . ALA A 1 91 ? -6.780 -1.291 9.353 1.00 98.38 91 ALA A O 1
ATOM 676 N N . LEU A 1 92 ? -4.670 -0.828 8.790 1.00 98.44 92 LEU A N 1
ATOM 677 C CA . LEU A 1 92 ? -4.233 -0.595 10.162 1.00 98.44 92 LEU A CA 1
ATOM 678 C C . LEU A 1 92 ? -4.776 0.724 10.735 1.00 98.44 92 LEU A C 1
ATOM 680 O O . LEU A 1 92 ? -5.125 0.759 11.918 1.00 98.44 92 LEU A O 1
ATOM 684 N N . SER A 1 93 ? -4.970 1.770 9.923 1.00 98.56 93 SER A N 1
ATOM 685 C CA . SER A 1 93 ? -5.645 3.013 10.333 1.00 98.56 93 SER A CA 1
ATOM 686 C C . SER A 1 93 ? -7.064 2.750 10.851 1.00 98.56 93 SER A C 1
ATOM 688 O O . SER A 1 93 ? -7.494 3.396 11.809 1.00 98.56 93 SER A O 1
ATOM 690 N N . CYS A 1 94 ? -7.767 1.741 10.314 1.00 98.31 94 CYS A N 1
ATOM 691 C CA . CYS A 1 94 ? -9.083 1.332 10.821 1.00 98.31 94 CYS A CA 1
ATOM 692 C C . CYS A 1 94 ? -9.046 0.902 12.296 1.00 98.31 94 CYS A C 1
ATOM 694 O O . CYS A 1 94 ? -10.059 1.018 12.981 1.00 98.31 94 CYS A O 1
ATOM 696 N N . ARG A 1 95 ? -7.902 0.405 12.795 1.00 97.19 95 ARG A N 1
ATOM 697 C CA . ARG A 1 95 ? -7.726 -0.021 14.195 1.00 97.19 95 ARG A CA 1
ATOM 698 C C . ARG A 1 95 ? -7.498 1.145 15.152 1.00 97.19 95 ARG A C 1
ATOM 700 O O . ARG A 1 95 ? -7.689 0.967 16.353 1.00 97.19 95 ARG A O 1
ATOM 707 N N . VAL A 1 96 ? -7.075 2.300 14.646 1.00 97.56 96 VAL A N 1
ATOM 708 C CA . VAL A 1 96 ? -6.756 3.487 15.454 1.00 97.56 96 VAL A CA 1
ATOM 709 C C . VAL A 1 96 ? -8.000 4.338 15.695 1.00 97.56 96 VAL A C 1
ATOM 711 O O . VAL A 1 96 ? -8.209 4.827 16.803 1.00 97.56 96 VAL A O 1
ATOM 714 N N . VAL A 1 97 ? -8.836 4.467 14.666 1.00 97.56 97 VAL A N 1
ATOM 715 C CA . VAL A 1 97 ? -10.032 5.316 14.626 1.00 97.56 97 VAL A CA 1
ATOM 716 C C . VAL A 1 97 ? -11.213 4.665 15.346 1.00 97.56 97 VAL A C 1
ATOM 718 O O . VAL A 1 97 ? -11.616 3.541 15.036 1.00 97.56 97 VAL A O 1
ATOM 721 N N . THR A 1 98 ? -11.835 5.376 16.285 1.00 97.06 98 THR A N 1
ATOM 722 C CA . THR A 1 98 ? -13.036 4.894 16.989 1.00 97.06 98 THR A CA 1
ATOM 723 C C . THR A 1 98 ? -14.325 5.451 16.399 1.00 97.06 98 THR A C 1
ATOM 725 O O . THR A 1 98 ? -15.324 4.725 16.379 1.00 97.06 98 THR A O 1
ATOM 728 N N . HIS A 1 99 ? -14.296 6.667 15.845 1.00 97.94 99 HIS A N 1
ATOM 729 C CA . HIS A 1 99 ? -15.478 7.338 15.313 1.00 97.94 99 HIS A CA 1
ATOM 730 C C . HIS A 1 99 ? -16.123 6.538 14.152 1.00 97.94 99 HIS A C 1
ATOM 732 O O . HIS A 1 99 ? -15.441 6.225 13.166 1.00 97.94 99 HIS A O 1
ATOM 738 N N . PRO A 1 100 ? -17.433 6.210 14.210 1.00 97.19 100 PRO A N 1
ATOM 739 C CA . PRO A 1 100 ? -18.063 5.283 13.263 1.00 97.19 100 PRO A CA 1
ATOM 740 C C . PRO A 1 100 ? -18.014 5.728 11.799 1.00 97.19 100 PRO A C 1
ATOM 742 O O . PRO A 1 100 ? -17.755 4.905 10.920 1.00 97.19 100 PRO A O 1
ATOM 745 N N . ARG A 1 101 ? -18.236 7.022 11.520 1.00 98.06 101 ARG A N 1
ATOM 746 C CA . ARG A 1 101 ? -18.238 7.543 10.141 1.00 98.06 101 ARG A CA 1
ATOM 747 C C . ARG A 1 101 ? -16.845 7.475 9.522 1.00 98.06 101 ARG A C 1
ATOM 749 O O . ARG A 1 101 ? -16.700 6.966 8.417 1.00 98.06 101 ARG A O 1
ATOM 756 N N . SER A 1 102 ? -15.825 7.901 10.263 1.00 98.25 102 SER A N 1
ATOM 757 C CA . SER A 1 102 ? -14.429 7.881 9.812 1.00 98.25 102 SER A CA 1
ATOM 758 C C . SER A 1 102 ? -13.950 6.450 9.565 1.00 98.25 102 SER A C 1
ATOM 760 O O . SER A 1 102 ? -13.308 6.166 8.560 1.00 98.25 102 SER A O 1
ATOM 762 N N . LYS A 1 103 ? -14.359 5.507 10.419 1.00 97.56 103 LYS A N 1
ATOM 763 C CA . LYS A 1 103 ? -14.100 4.076 10.220 1.00 97.56 103 LYS A CA 1
ATOM 764 C C . LYS A 1 103 ? -14.799 3.512 8.986 1.00 97.56 103 LYS A C 1
ATOM 766 O O . LYS A 1 103 ? -14.195 2.738 8.250 1.00 97.56 103 LYS A O 1
ATOM 771 N N . LYS A 1 104 ? -16.061 3.887 8.746 1.00 98.06 104 LYS A N 1
ATOM 772 C CA . LYS A 1 104 ? -16.789 3.495 7.530 1.00 98.06 104 LYS A CA 1
ATOM 773 C C . LYS A 1 104 ? -16.073 4.013 6.281 1.00 98.06 104 LYS A C 1
ATOM 775 O O . LYS A 1 104 ? -15.896 3.239 5.349 1.00 98.06 104 LYS A O 1
ATOM 780 N N . LEU A 1 105 ? -15.621 5.268 6.291 1.00 98.38 105 LEU A N 1
ATOM 781 C CA . LEU A 1 105 ? -14.834 5.845 5.199 1.00 98.38 105 LEU A CA 1
ATOM 782 C C . LEU A 1 105 ? -13.544 5.056 4.964 1.00 98.38 105 LEU A C 1
ATOM 784 O O . LEU A 1 105 ? -13.335 4.588 3.852 1.00 98.38 105 LEU A O 1
ATOM 788 N N . LEU A 1 106 ? -12.740 4.805 6.003 1.00 98.50 106 LEU A N 1
ATOM 789 C CA . LEU A 1 106 ? -11.517 4.002 5.869 1.00 98.50 106 LEU A CA 1
ATOM 790 C C . LEU A 1 106 ? -11.793 2.606 5.295 1.00 98.50 106 LEU A C 1
ATOM 792 O O . LEU A 1 106 ? -11.044 2.139 4.446 1.00 98.50 106 LEU A O 1
ATOM 796 N N . ARG A 1 107 ? -12.891 1.955 5.697 1.00 98.38 107 ARG A N 1
ATOM 797 C CA . ARG A 1 107 ? -13.291 0.650 5.145 1.00 98.38 107 ARG A CA 1
ATOM 798 C C . ARG A 1 107 ? -13.682 0.711 3.673 1.00 98.38 107 ARG A C 1
ATOM 800 O O . ARG A 1 107 ? -13.380 -0.228 2.948 1.00 98.38 107 ARG A O 1
ATOM 807 N N . ILE A 1 108 ? -14.319 1.794 3.230 1.00 98.50 108 ILE A N 1
ATOM 808 C CA . ILE A 1 108 ? -14.575 2.027 1.803 1.00 98.50 108 ILE A CA 1
ATOM 809 C C . ILE A 1 108 ? -13.239 2.152 1.061 1.00 98.50 108 ILE A C 1
ATOM 811 O O . ILE A 1 108 ? -13.063 1.517 0.023 1.00 98.50 108 ILE A O 1
ATOM 815 N N . LEU A 1 109 ? -12.265 2.878 1.625 1.00 98.50 109 LEU A N 1
ATOM 816 C CA . LEU A 1 109 ? -10.940 3.027 1.011 1.00 98.50 109 LEU A CA 1
ATOM 817 C C . LEU A 1 109 ? -10.215 1.688 0.803 1.00 98.50 109 LEU A C 1
ATOM 819 O O . LEU A 1 109 ? -9.454 1.568 -0.151 1.00 98.50 109 LEU A O 1
ATOM 823 N N . LEU A 1 110 ? -10.486 0.659 1.616 1.00 98.38 110 LEU A N 1
ATOM 824 C CA . LEU A 1 110 ? -9.920 -0.688 1.420 1.00 98.38 110 LEU A CA 1
ATOM 825 C C . LEU A 1 110 ? -10.332 -1.338 0.094 1.00 98.38 110 LEU A C 1
ATOM 827 O O . LEU A 1 110 ? -9.609 -2.190 -0.410 1.00 98.38 110 LEU A O 1
ATOM 831 N N . VAL A 1 111 ? -11.483 -0.949 -0.458 1.00 97.62 111 VAL A N 1
ATOM 832 C CA . VAL A 1 111 ? -11.967 -1.403 -1.770 1.00 97.62 111 VAL A CA 1
ATOM 833 C C . VAL A 1 111 ? -11.531 -0.435 -2.866 1.00 97.62 111 VAL A C 1
ATOM 835 O O . VAL A 1 111 ? -11.131 -0.857 -3.948 1.00 97.62 111 VAL A O 1
ATOM 838 N N . VAL A 1 112 ? -11.560 0.868 -2.576 1.00 97.69 112 VAL A N 1
ATOM 839 C CA . VAL A 1 112 ? -11.173 1.902 -3.543 1.00 97.69 112 VAL A CA 1
ATOM 840 C C . VAL A 1 112 ? -9.684 1.812 -3.896 1.00 97.69 112 VAL A C 1
ATOM 842 O O . VAL A 1 112 ? -9.346 2.016 -5.054 1.00 97.69 112 VAL A O 1
ATOM 845 N N . HIS A 1 113 ? -8.800 1.445 -2.961 1.00 96.00 113 HIS A N 1
ATOM 846 C CA . HIS A 1 113 ? -7.367 1.264 -3.234 1.00 96.00 113 HIS A CA 1
ATOM 847 C C . HIS A 1 113 ? -7.087 0.243 -4.354 1.00 96.00 113 HIS A C 1
ATOM 849 O O . HIS A 1 113 ? -6.459 0.629 -5.338 1.00 96.00 113 HIS A O 1
ATOM 855 N N . PRO A 1 114 ? -7.543 -1.027 -4.263 1.00 95.50 114 PRO A N 1
ATOM 856 C CA . PRO A 1 114 ? -7.387 -1.987 -5.355 1.00 95.50 114 PRO A CA 1
ATOM 857 C C . PRO A 1 114 ? -7.995 -1.518 -6.678 1.00 95.50 114 PRO A C 1
ATOM 859 O O . PRO A 1 114 ? -7.412 -1.756 -7.729 1.00 95.50 114 PRO A O 1
ATOM 862 N N . ILE A 1 115 ? -9.138 -0.827 -6.646 1.00 96.38 115 ILE A N 1
ATOM 863 C CA . ILE A 1 115 ? -9.754 -0.291 -7.867 1.00 96.38 115 ILE A CA 1
ATOM 864 C C . ILE A 1 115 ? -8.856 0.785 -8.484 1.00 96.38 115 ILE A C 1
ATOM 866 O O . ILE A 1 115 ? -8.529 0.687 -9.661 1.00 96.38 115 ILE A O 1
ATOM 870 N N . ALA A 1 116 ? -8.405 1.769 -7.702 1.00 95.75 116 ALA A N 1
ATOM 871 C CA . ALA A 1 116 ? -7.501 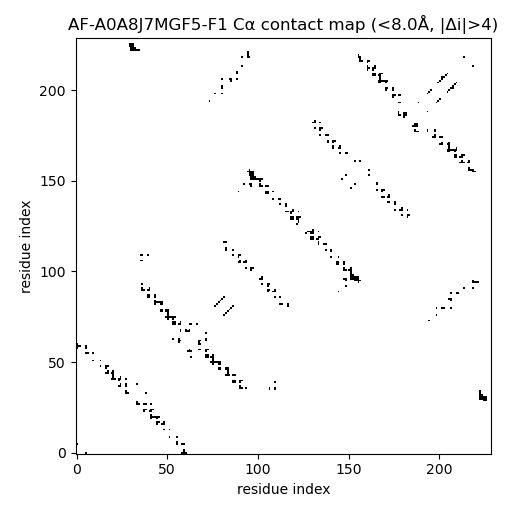2.817 -8.173 1.00 95.75 116 ALA A CA 1
ATOM 872 C C . ALA A 1 116 ? -6.196 2.229 -8.731 1.00 95.75 116 ALA A C 1
ATOM 874 O O . ALA A 1 116 ? -5.729 2.676 -9.773 1.00 95.75 116 ALA A O 1
ATOM 875 N N . TYR A 1 117 ? -5.672 1.173 -8.102 1.00 93.50 117 TYR A N 1
ATOM 876 C CA . TYR A 1 117 ? -4.521 0.422 -8.598 1.00 93.50 117 TYR A CA 1
ATOM 877 C C . TYR A 1 117 ? -4.769 -0.179 -9.991 1.00 93.50 117 TYR A C 1
ATOM 879 O O . TYR A 1 117 ? -3.931 -0.056 -10.883 1.00 93.50 117 TYR A O 1
ATOM 887 N N . LEU A 1 118 ? -5.929 -0.811 -10.204 1.00 94.00 118 LEU A N 1
ATOM 888 C CA . LEU A 1 118 ? -6.305 -1.358 -11.512 1.00 94.00 118 LEU A CA 1
ATOM 889 C C . LEU A 1 118 ? -6.484 -0.257 -12.563 1.00 94.00 118 LEU A C 1
ATOM 891 O O . LEU A 1 118 ? -6.095 -0.448 -13.712 1.00 94.00 118 LEU A O 1
ATOM 895 N N . VAL A 1 119 ? -7.015 0.906 -12.174 1.00 96.19 119 VAL A N 1
ATOM 896 C CA . VAL A 1 119 ? -7.102 2.070 -13.067 1.00 96.19 119 VAL A CA 1
ATOM 897 C C . VAL A 1 119 ? -5.702 2.586 -13.420 1.00 96.19 119 VAL A C 1
ATOM 899 O O . VAL A 1 119 ? -5.460 2.874 -14.587 1.00 96.19 119 VAL A O 1
ATOM 902 N N . THR A 1 120 ? -4.745 2.620 -12.482 1.00 92.06 120 THR A N 1
ATOM 903 C CA . THR A 1 120 ? -3.337 2.938 -12.797 1.00 92.06 120 THR A CA 1
ATOM 904 C C . THR A 1 120 ? -2.763 1.958 -13.815 1.00 92.06 120 THR A C 1
ATOM 906 O O . THR A 1 120 ? -2.127 2.372 -14.779 1.00 92.06 120 THR A O 1
ATOM 909 N N . ALA A 1 121 ? -3.004 0.656 -13.639 1.00 91.06 121 ALA A N 1
ATOM 910 C CA . ALA A 1 121 ? -2.545 -0.354 -14.590 1.00 91.06 121 ALA A CA 1
ATOM 911 C C . ALA A 1 121 ? -3.168 -0.159 -15.985 1.00 91.06 121 ALA A C 1
ATOM 913 O O . ALA A 1 121 ? -2.476 -0.313 -16.989 1.00 91.06 121 ALA A O 1
ATOM 914 N N . ALA A 1 122 ? -4.446 0.228 -16.060 1.00 93.69 122 ALA A N 1
ATOM 915 C CA . ALA A 1 122 ? -5.091 0.589 -17.320 1.00 93.69 122 ALA A CA 1
ATOM 916 C C . ALA A 1 122 ? -4.454 1.841 -17.958 1.00 93.69 122 ALA A C 1
ATOM 918 O O . ALA A 1 122 ? -4.222 1.860 -19.164 1.00 93.69 122 ALA A O 1
ATOM 919 N N . GLY A 1 123 ? -4.092 2.850 -17.167 1.00 91.06 123 GLY A N 1
ATOM 920 C CA . GLY A 1 123 ? -3.353 4.022 -17.653 1.00 91.06 123 GLY A CA 1
ATOM 921 C C . GLY A 1 123 ? -2.017 3.648 -18.299 1.00 91.06 123 GLY A C 1
ATOM 922 O O . GLY A 1 123 ? -1.769 3.988 -19.453 1.00 91.06 123 GLY A O 1
ATOM 923 N N . ILE A 1 124 ? -1.235 2.787 -17.638 1.00 85.94 124 ILE A N 1
ATOM 924 C CA . ILE A 1 124 ? 0.029 2.246 -18.178 1.00 85.94 124 ILE A CA 1
ATOM 925 C C . ILE A 1 124 ? -0.183 1.471 -19.492 1.00 85.94 124 ILE A C 1
ATOM 927 O O . ILE A 1 124 ? 0.682 1.483 -20.366 1.00 85.94 124 ILE A O 1
ATOM 931 N N . LEU A 1 125 ? -1.331 0.808 -19.655 1.00 89.88 125 LEU A N 1
ATOM 932 C CA . LEU A 1 125 ? -1.711 0.114 -20.893 1.00 89.88 125 LEU A CA 1
ATOM 933 C C . LEU A 1 125 ? -2.181 1.064 -22.012 1.00 89.88 125 LEU A C 1
ATOM 935 O O . LEU A 1 125 ? -2.477 0.599 -23.112 1.00 89.88 125 LEU A O 1
ATOM 939 N N . GLY A 1 126 ? -2.249 2.373 -21.759 1.00 90.25 126 GLY A N 1
ATOM 940 C CA . GLY A 1 126 ? -2.643 3.391 -22.732 1.00 90.25 126 GLY A CA 1
ATOM 941 C C . GLY A 1 126 ? -4.148 3.657 -22.798 1.00 90.25 126 GLY A C 1
ATOM 942 O O . GLY A 1 126 ? -4.614 4.280 -23.754 1.00 90.25 126 GLY A O 1
ATOM 943 N N . TYR A 1 127 ? -4.932 3.205 -21.812 1.00 94.81 127 TYR A N 1
ATOM 944 C CA . TYR A 1 127 ? -6.354 3.544 -21.757 1.00 94.81 127 TYR A CA 1
ATOM 945 C C . TYR A 1 127 ? -6.540 5.025 -21.410 1.00 94.81 127 TYR A C 1
ATOM 947 O O . TYR A 1 127 ? -6.026 5.535 -20.413 1.00 94.81 127 TYR A O 1
ATOM 955 N N . ARG A 1 128 ? -7.305 5.724 -22.254 1.00 93.31 128 ARG A N 1
ATOM 956 C CA . ARG A 1 128 ? -7.511 7.173 -22.162 1.00 93.31 128 ARG A CA 1
ATOM 957 C C . ARG A 1 128 ? -8.124 7.571 -20.816 1.00 93.31 128 ARG A C 1
ATOM 959 O O . ARG A 1 128 ? -9.075 6.940 -20.362 1.00 93.31 128 ARG A O 1
ATOM 966 N N . TYR A 1 129 ? -7.621 8.663 -20.238 1.00 95.12 129 TYR A N 1
ATOM 967 C CA . TYR A 1 129 ? -8.053 9.249 -18.961 1.00 95.12 129 TYR A CA 1
ATOM 968 C C . TYR A 1 129 ? -7.771 8.414 -17.705 1.00 95.12 129 TYR A C 1
ATOM 970 O O . TYR A 1 129 ? -8.091 8.846 -16.595 1.00 95.12 129 TYR A O 1
ATOM 978 N N . CYS A 1 130 ? -7.209 7.209 -17.841 1.00 96.50 130 CYS A N 1
ATOM 979 C CA . CYS A 1 130 ? -6.947 6.355 -16.691 1.00 96.50 130 CYS A CA 1
ATOM 980 C C . CYS A 1 130 ? -5.802 6.890 -15.822 1.00 96.50 130 CYS A C 1
ATOM 982 O O . CYS A 1 130 ? -5.887 6.767 -14.601 1.00 96.50 130 CYS A O 1
ATOM 984 N N . ASP A 1 131 ? -4.790 7.542 -16.400 1.00 92.12 131 ASP A N 1
ATOM 985 C CA . ASP A 1 131 ? -3.704 8.160 -15.630 1.00 92.12 131 ASP A CA 1
ATOM 986 C C . ASP A 1 131 ? -4.225 9.312 -14.758 1.00 92.12 131 ASP A C 1
ATOM 988 O O . ASP A 1 131 ? -3.931 9.384 -13.560 1.00 92.12 131 ASP A O 1
ATOM 992 N N . GLU A 1 132 ? -5.062 10.182 -15.324 1.00 95.88 132 GLU A N 1
ATOM 993 C CA . GLU A 1 132 ? -5.693 11.316 -14.645 1.00 95.88 132 GLU A CA 1
ATOM 994 C C . GLU A 1 132 ? -6.642 10.848 -13.542 1.00 95.88 132 GLU A C 1
ATOM 996 O O . GLU A 1 132 ? -6.594 11.332 -12.403 1.00 95.88 132 GLU A O 1
ATOM 1001 N N . LEU A 1 133 ? -7.489 9.868 -13.867 1.00 97.06 133 LEU A N 1
ATOM 1002 C CA . LEU A 1 133 ? -8.443 9.299 -12.926 1.00 97.06 133 LEU A CA 1
ATOM 1003 C C . LEU A 1 133 ? -7.726 8.597 -11.773 1.00 97.06 133 LEU A C 1
ATOM 1005 O O . LEU A 1 133 ? -8.080 8.819 -10.616 1.00 97.06 133 LEU A O 1
ATOM 1009 N N . ALA A 1 134 ? -6.716 7.776 -12.060 1.00 94.38 134 ALA A N 1
ATOM 1010 C CA . ALA A 1 134 ? -5.996 7.038 -11.033 1.00 94.38 134 ALA A CA 1
ATOM 1011 C C . ALA A 1 134 ? -5.188 7.963 -10.122 1.00 94.38 134 ALA A C 1
ATOM 1013 O O . ALA A 1 134 ? -5.252 7.831 -8.899 1.00 94.38 134 ALA A O 1
ATOM 1014 N N . SER A 1 135 ? -4.460 8.926 -10.692 1.00 94.19 135 SER A N 1
ATOM 1015 C CA . SER A 1 135 ? -3.676 9.882 -9.905 1.00 94.19 135 SER A CA 1
ATOM 1016 C C . SER A 1 135 ? -4.567 10.769 -9.027 1.00 94.19 135 SER A C 1
ATOM 1018 O O . SER A 1 135 ? -4.276 10.953 -7.843 1.00 94.19 135 SER A O 1
ATOM 1020 N N . SER A 1 136 ? -5.713 11.227 -9.538 1.00 97.00 136 SER A N 1
ATOM 1021 C CA . SER A 1 136 ? -6.704 11.951 -8.726 1.00 97.00 136 SER A CA 1
ATOM 1022 C C . SER A 1 136 ? -7.322 11.075 -7.648 1.00 97.00 136 SER A C 1
ATOM 1024 O O . SER A 1 136 ? -7.452 11.508 -6.502 1.00 97.00 136 SER A O 1
ATOM 1026 N N . ALA A 1 137 ? -7.677 9.833 -7.986 1.00 97.06 137 ALA A N 1
ATOM 1027 C CA . ALA A 1 137 ? -8.238 8.887 -7.035 1.00 97.06 137 ALA A CA 1
ATOM 1028 C C . ALA A 1 137 ? -7.263 8.633 -5.882 1.00 97.06 137 ALA A C 1
ATOM 1030 O O . ALA A 1 137 ? -7.664 8.740 -4.727 1.00 97.06 137 ALA A O 1
ATOM 1031 N N . TYR A 1 138 ? -5.983 8.379 -6.164 1.00 96.38 138 TYR A N 1
ATOM 1032 C CA . TYR A 1 138 ? -4.976 8.185 -5.121 1.00 96.38 138 TYR A CA 1
ATOM 1033 C C . TYR A 1 138 ? -4.792 9.422 -4.244 1.00 96.38 138 TYR A C 1
ATOM 1035 O O . TYR A 1 138 ? -4.784 9.284 -3.020 1.00 96.38 138 TYR A O 1
ATOM 1043 N N . LEU A 1 139 ? -4.730 10.629 -4.820 1.00 97.56 139 LEU A N 1
ATOM 1044 C CA . LEU A 1 139 ? -4.685 11.851 -4.014 1.00 97.56 139 LEU A CA 1
ATOM 1045 C C . LEU A 1 139 ? -5.906 11.943 -3.082 1.00 97.56 139 LEU A C 1
ATOM 1047 O O . LEU A 1 139 ? -5.750 12.182 -1.884 1.00 97.56 139 LEU A O 1
ATOM 1051 N N . MET A 1 140 ? -7.114 11.704 -3.602 1.00 98.38 140 MET A N 1
ATOM 1052 C CA . MET A 1 140 ? -8.341 11.742 -2.800 1.00 98.38 140 MET A CA 1
ATOM 1053 C C . MET A 1 140 ? -8.356 10.673 -1.708 1.00 98.38 140 MET A C 1
ATOM 1055 O O . MET A 1 140 ? -8.740 10.969 -0.578 1.00 98.38 140 MET A O 1
ATOM 1059 N N . ILE A 1 141 ? -7.905 9.451 -2.003 1.00 98.31 141 ILE A N 1
ATOM 1060 C CA . ILE A 1 141 ? -7.782 8.373 -1.016 1.00 98.31 141 ILE A CA 1
ATOM 1061 C C . ILE A 1 141 ? -6.905 8.829 0.153 1.00 98.31 141 ILE A C 1
ATOM 1063 O O . ILE A 1 141 ? -7.329 8.716 1.303 1.00 98.31 141 ILE A O 1
ATOM 1067 N N . PHE A 1 142 ? -5.728 9.395 -0.122 1.00 98.31 142 PHE A N 1
ATOM 1068 C CA . PHE A 1 142 ? -4.809 9.835 0.928 1.00 98.31 142 PHE A CA 1
ATOM 1069 C C . PHE A 1 142 ? -5.343 11.034 1.722 1.00 98.31 142 PHE A C 1
ATOM 1071 O O . PHE A 1 142 ? -5.221 11.044 2.949 1.00 98.31 142 PHE A O 1
ATOM 1078 N N . ILE A 1 143 ? -6.011 11.999 1.075 1.00 98.69 143 ILE A N 1
ATOM 1079 C CA . ILE A 1 143 ? -6.678 13.114 1.773 1.00 98.69 143 ILE A CA 1
ATOM 1080 C C . ILE A 1 143 ? -7.773 12.588 2.705 1.00 98.69 143 ILE A C 1
ATOM 1082 O O . ILE A 1 143 ? -7.816 12.951 3.882 1.00 98.69 143 ILE A O 1
ATOM 1086 N N . ILE A 1 144 ? -8.649 11.712 2.204 1.00 98.69 144 ILE A N 1
ATOM 1087 C CA . ILE A 1 144 ? -9.752 11.146 2.990 1.00 98.69 144 ILE A CA 1
ATOM 1088 C C . ILE A 1 144 ? -9.201 10.298 4.136 1.00 98.69 144 ILE A C 1
ATOM 1090 O O . ILE A 1 144 ? -9.719 10.375 5.249 1.00 98.69 144 ILE A O 1
ATOM 1094 N N . GLN A 1 145 ? -8.149 9.514 3.903 1.00 98.69 145 GLN A N 1
ATOM 1095 C CA . GLN A 1 145 ? -7.502 8.714 4.938 1.00 98.69 145 GLN A CA 1
ATOM 1096 C C . GLN A 1 145 ? -6.906 9.591 6.041 1.00 98.69 145 GLN A C 1
ATOM 1098 O O . GLN A 1 145 ? -7.159 9.333 7.220 1.00 98.69 145 GLN A O 1
ATOM 1103 N N . LEU A 1 146 ? -6.160 10.639 5.679 1.00 98.75 146 LEU A N 1
ATOM 1104 C CA . LEU A 1 146 ? -5.599 11.596 6.631 1.00 98.75 146 LEU A CA 1
ATOM 1105 C C . LEU A 1 146 ? -6.709 12.266 7.450 1.00 98.75 146 LEU A C 1
ATOM 1107 O O . LEU A 1 146 ? -6.661 12.246 8.680 1.00 98.75 146 LEU A O 1
ATOM 1111 N N . ALA A 1 147 ? -7.745 12.785 6.788 1.00 98.62 147 ALA A N 1
ATOM 1112 C CA . ALA A 1 147 ? -8.893 13.397 7.452 1.00 98.62 147 ALA A CA 1
ATOM 1113 C C . ALA A 1 147 ? -9.604 12.404 8.385 1.00 98.62 147 ALA A C 1
ATOM 1115 O O . ALA A 1 147 ? -9.920 12.728 9.531 1.00 98.62 147 ALA A O 1
ATOM 1116 N N . ALA A 1 148 ? -9.812 11.165 7.939 1.00 98.56 148 ALA A N 1
ATOM 1117 C CA . ALA A 1 148 ? -10.442 10.131 8.746 1.00 98.56 148 ALA A CA 1
ATOM 1118 C C . ALA A 1 148 ? -9.616 9.775 9.988 1.00 98.56 148 ALA A C 1
ATOM 1120 O O . ALA A 1 148 ? -10.214 9.476 11.018 1.00 98.56 148 ALA A O 1
ATOM 1121 N N . VAL A 1 149 ? -8.282 9.825 9.932 1.00 98.38 149 VAL A N 1
ATOM 1122 C CA . VAL A 1 149 ? -7.418 9.609 11.103 1.00 98.38 149 VAL A CA 1
ATOM 1123 C C . VAL A 1 149 ? -7.439 10.814 12.045 1.00 98.38 149 VAL A C 1
ATOM 1125 O O . VAL A 1 149 ? -7.642 10.624 13.244 1.00 98.38 149 VAL A O 1
ATOM 1128 N N . LEU A 1 150 ? -7.299 12.037 11.525 1.00 98.19 150 LEU A N 1
ATOM 1129 C CA . LEU A 1 150 ? -7.288 13.270 12.325 1.00 98.19 150 LEU A CA 1
ATOM 1130 C C . LEU A 1 150 ? -8.613 13.494 13.064 1.00 98.19 150 LEU A C 1
ATOM 1132 O O . LEU A 1 150 ? -8.628 13.737 14.269 1.00 98.19 150 LEU A O 1
ATOM 1136 N N . PHE A 1 151 ? -9.735 13.350 12.360 1.00 98.06 151 PHE A N 1
ATOM 1137 C CA . PHE A 1 151 ? -11.076 13.587 12.904 1.00 98.06 151 PHE A CA 1
ATOM 1138 C C . PHE A 1 151 ? -11.747 12.307 13.424 1.00 98.06 151 PHE A C 1
ATOM 1140 O O . PHE A 1 151 ? -12.883 12.326 13.892 1.00 98.06 151 PHE A O 1
ATOM 1147 N N . GLY A 1 152 ? -11.061 11.164 13.341 1.00 97.38 152 GLY A N 1
ATOM 1148 C CA . GLY A 1 152 ? -11.595 9.849 13.689 1.00 97.38 152 GLY A CA 1
ATOM 1149 C C . GLY A 1 152 ? -11.519 9.464 15.159 1.00 97.38 152 GLY A C 1
ATOM 1150 O O . GLY A 1 152 ? -11.800 8.309 15.479 1.00 97.38 152 GLY A O 1
ATOM 1151 N N . GLN A 1 153 ? -11.124 10.387 16.038 1.00 96.38 153 GLN A N 1
ATOM 1152 C CA . GLN A 1 153 ? -10.830 10.104 17.446 1.00 96.38 153 GLN A CA 1
ATOM 1153 C C . GLN A 1 153 ? -9.813 8.948 17.573 1.00 96.38 153 GLN A C 1
ATOM 1155 O O . GLN A 1 153 ? -10.185 7.831 17.941 1.00 96.38 153 GLN A O 1
ATOM 1160 N N . PRO A 1 154 ? -8.527 9.173 17.240 1.00 95.31 154 PRO A N 1
ATOM 1161 C CA . PRO A 1 154 ? -7.490 8.137 17.200 1.00 95.31 154 PRO A CA 1
ATOM 1162 C C . PRO A 1 154 ? -7.032 7.671 18.601 1.00 95.31 154 PRO A C 1
ATOM 1164 O O . PRO A 1 154 ? -5.844 7.565 18.887 1.00 95.31 154 PRO A O 1
ATOM 1167 N N . THR A 1 155 ? -7.969 7.384 19.507 1.00 94.44 155 THR A N 1
ATOM 1168 C CA . THR A 1 155 ? -7.715 7.145 20.939 1.00 94.44 155 THR A CA 1
ATOM 1169 C C . THR A 1 155 ? -7.057 5.799 21.245 1.00 94.44 155 THR A C 1
ATOM 1171 O O . THR A 1 155 ? -6.703 5.532 22.390 1.00 94.44 155 THR A O 1
ATOM 1174 N N . ARG A 1 156 ? -6.873 4.936 20.238 1.00 95.38 156 ARG A N 1
ATOM 1175 C CA . ARG A 1 156 ? -6.278 3.594 20.386 1.00 95.38 156 ARG A CA 1
ATOM 1176 C C . ARG A 1 156 ? -4.776 3.557 20.089 1.00 95.38 156 ARG A C 1
ATOM 1178 O O . ARG A 1 156 ? -4.213 2.471 19.963 1.00 95.38 156 ARG A O 1
ATOM 1185 N N . MET A 1 157 ? -4.144 4.719 19.945 1.00 97.12 157 MET A N 1
ATOM 1186 C CA . MET A 1 157 ? -2.714 4.869 19.693 1.00 97.12 157 MET A CA 1
ATOM 1187 C C . MET A 1 157 ? -2.161 6.048 20.502 1.00 97.12 157 MET A C 1
ATOM 1189 O O . MET A 1 157 ? -2.793 7.096 20.603 1.00 97.12 157 MET A O 1
ATOM 1193 N N . ASN A 1 158 ? -0.968 5.879 21.075 1.00 97.56 158 ASN A N 1
ATOM 1194 C CA . ASN A 1 158 ? -0.290 6.939 21.822 1.00 97.56 158 ASN A CA 1
ATOM 1195 C C . ASN A 1 158 ? 0.134 8.099 20.903 1.00 97.56 158 ASN A C 1
ATOM 1197 O O . ASN A 1 158 ? 0.322 7.917 19.702 1.00 97.56 158 ASN A O 1
ATOM 1201 N N . ARG A 1 159 ? 0.360 9.286 21.483 1.00 97.25 159 ARG A N 1
ATOM 1202 C CA . ARG A 1 159 ? 0.671 10.517 20.729 1.00 97.25 159 ARG A CA 1
ATOM 1203 C C . ARG A 1 159 ? 1.899 10.399 19.818 1.00 97.25 159 ARG A C 1
ATOM 1205 O O . ARG A 1 159 ? 1.831 10.840 18.680 1.00 97.25 159 ARG A O 1
ATOM 1212 N N . ALA A 1 160 ? 2.991 9.794 20.291 1.00 98.06 160 ALA A N 1
ATOM 1213 C CA . ALA A 1 160 ? 4.228 9.673 19.511 1.00 98.06 160 ALA A CA 1
ATOM 1214 C C . ALA A 1 160 ? 4.074 8.803 18.241 1.00 98.06 160 ALA A C 1
ATOM 1216 O O . ALA A 1 160 ? 4.312 9.318 17.148 1.00 98.06 160 ALA A O 1
ATOM 1217 N N . PRO A 1 161 ? 3.608 7.536 18.313 1.00 98.19 161 PRO A N 1
ATOM 1218 C CA . PRO A 1 161 ? 3.331 6.760 17.103 1.00 98.19 161 PRO A CA 1
ATOM 1219 C C . PRO A 1 161 ? 2.210 7.372 16.251 1.00 98.19 161 PRO A C 1
ATOM 1221 O O . PRO A 1 161 ? 2.263 7.275 15.029 1.00 98.19 161 PRO A O 1
ATOM 1224 N N . LEU A 1 162 ? 1.232 8.058 16.852 1.00 98.44 162 LEU A N 1
ATOM 1225 C CA . LEU A 1 162 ? 0.209 8.776 16.089 1.00 98.44 162 LEU A CA 1
ATOM 1226 C C . LEU A 1 162 ? 0.804 9.929 15.268 1.00 98.44 162 LEU A C 1
ATOM 1228 O O . LEU A 1 162 ? 0.422 10.099 14.116 1.00 98.44 162 LEU A O 1
ATOM 1232 N N . ALA A 1 163 ? 1.752 10.690 15.819 1.00 98.56 163 ALA A N 1
ATOM 1233 C CA . ALA A 1 163 ? 2.449 11.741 15.083 1.00 98.56 163 ALA A CA 1
ATOM 1234 C C . ALA A 1 163 ? 3.230 11.171 13.888 1.00 98.56 163 ALA A C 1
ATOM 1236 O O . ALA A 1 163 ? 3.157 11.730 12.796 1.00 98.56 163 ALA A O 1
ATOM 1237 N N . LEU A 1 164 ? 3.897 10.021 14.062 1.00 98.50 164 LEU A N 1
ATOM 1238 C CA . LEU A 1 164 ? 4.546 9.308 12.955 1.00 98.50 164 LEU A CA 1
ATOM 1239 C C . LEU A 1 164 ? 3.543 8.854 11.892 1.00 98.50 164 LEU A C 1
ATOM 1241 O O . LEU A 1 164 ? 3.817 9.005 10.706 1.00 98.50 164 LEU A O 1
ATOM 1245 N N . LEU A 1 165 ? 2.378 8.338 12.295 1.00 98.69 165 LEU A N 1
ATOM 1246 C CA . LEU A 1 165 ? 1.321 7.961 11.357 1.00 98.69 165 LEU A CA 1
ATOM 1247 C C . LEU A 1 165 ? 0.789 9.180 10.595 1.00 98.69 165 LEU A C 1
ATOM 1249 O O . LEU A 1 165 ? 0.619 9.108 9.386 1.00 98.69 165 LEU A O 1
ATOM 1253 N N . ILE A 1 166 ? 0.538 10.302 11.271 1.00 98.69 166 ILE A N 1
ATOM 1254 C CA . ILE A 1 166 ? 0.071 11.533 10.618 1.00 98.69 166 ILE A CA 1
ATOM 1255 C C . ILE A 1 166 ? 1.109 12.016 9.607 1.00 98.69 166 ILE A C 1
ATOM 1257 O O . ILE A 1 166 ? 0.746 12.287 8.467 1.00 98.69 166 ILE A O 1
ATOM 1261 N N . LEU A 1 167 ? 2.389 12.052 9.991 1.00 98.62 167 LEU A N 1
ATOM 1262 C CA . LEU A 1 167 ? 3.477 12.379 9.074 1.00 98.62 167 LEU A CA 1
ATOM 1263 C C . LEU A 1 167 ? 3.499 11.415 7.882 1.00 98.62 167 LEU A C 1
ATOM 1265 O O . LEU A 1 167 ? 3.539 11.851 6.741 1.00 98.62 167 LEU A O 1
ATOM 1269 N N . ALA A 1 168 ? 3.381 10.110 8.121 1.00 98.62 168 ALA A N 1
ATOM 1270 C CA . ALA A 1 168 ? 3.323 9.116 7.055 1.00 98.62 168 ALA A CA 1
ATOM 1271 C C . ALA A 1 168 ? 2.164 9.363 6.074 1.00 98.62 168 ALA A C 1
ATOM 1273 O O . ALA A 1 168 ? 2.312 9.150 4.874 1.00 98.62 168 ALA A O 1
ATOM 1274 N N . LEU A 1 169 ? 1.006 9.814 6.561 1.00 98.56 169 LEU A N 1
ATOM 1275 C CA . LEU A 1 169 ? -0.178 10.084 5.742 1.00 98.56 169 LEU A CA 1
ATOM 1276 C C . LEU A 1 169 ? -0.112 11.414 4.981 1.00 98.56 169 LEU A C 1
ATOM 1278 O O . LEU A 1 169 ? -0.820 11.562 3.987 1.00 98.56 169 LEU A O 1
ATOM 1282 N N . THR A 1 170 ? 0.727 12.367 5.395 1.00 98.62 170 THR A N 1
ATOM 1283 C CA . THR A 1 170 ? 0.938 13.605 4.629 1.00 98.62 170 THR A CA 1
ATOM 1284 C C . THR A 1 170 ? 1.914 13.411 3.475 1.00 98.62 170 THR A C 1
ATOM 1286 O O . THR A 1 170 ? 1.773 14.086 2.460 1.00 98.62 170 THR A O 1
ATOM 1289 N N . ILE A 1 171 ? 2.862 12.471 3.581 1.00 98.31 171 ILE A N 1
ATOM 1290 C CA . ILE A 1 171 ? 3.875 12.224 2.544 1.00 98.31 171 ILE A CA 1
ATOM 1291 C C . ILE A 1 171 ? 3.267 12.007 1.144 1.00 98.31 171 ILE A C 1
ATOM 1293 O O . ILE A 1 171 ? 3.691 12.712 0.221 1.00 98.31 171 ILE A O 1
ATOM 1297 N N . PRO A 1 172 ? 2.259 11.129 0.947 1.00 97.12 172 PRO A N 1
ATOM 1298 C CA . PRO A 1 172 ? 1.663 10.930 -0.368 1.00 97.12 172 PRO A CA 1
ATOM 1299 C C . PRO A 1 172 ? 1.065 12.195 -0.979 1.00 97.12 172 PRO A C 1
ATOM 1301 O O . PRO A 1 172 ? 1.047 12.336 -2.194 1.00 97.12 172 PRO A O 1
ATOM 1304 N N . LEU A 1 173 ? 0.612 13.154 -0.167 1.00 97.44 173 LEU A N 1
ATOM 1305 C CA . LEU A 1 173 ? 0.038 14.399 -0.684 1.00 97.44 173 LEU A CA 1
ATOM 1306 C C . LEU A 1 173 ? 1.069 15.205 -1.480 1.00 97.44 173 LEU A C 1
ATOM 1308 O O . LEU A 1 173 ? 0.729 15.807 -2.493 1.00 97.44 173 LEU A O 1
ATOM 1312 N N . PHE A 1 174 ? 2.333 15.164 -1.056 1.00 96.38 174 PHE A N 1
ATOM 1313 C CA . PHE A 1 174 ? 3.432 15.824 -1.755 1.00 96.38 174 PHE A CA 1
ATOM 1314 C C . PHE A 1 174 ? 3.954 14.981 -2.916 1.00 96.38 174 PHE A C 1
ATOM 1316 O O . PHE A 1 174 ? 4.192 15.502 -4.005 1.00 96.38 174 PHE A O 1
ATOM 1323 N N . THR A 1 175 ? 4.094 13.667 -2.727 1.00 95.19 175 THR A N 1
ATOM 1324 C CA . THR A 1 175 ? 4.620 12.788 -3.782 1.00 95.19 175 THR A CA 1
ATOM 1325 C C . THR A 1 175 ? 3.638 12.595 -4.938 1.00 95.19 175 THR A C 1
ATOM 1327 O O . THR A 1 175 ? 4.073 12.287 -6.048 1.00 95.19 175 THR A O 1
ATOM 1330 N N . MET A 1 176 ? 2.337 12.818 -4.730 1.00 95.00 176 MET A N 1
ATOM 1331 C CA . MET A 1 176 ? 1.325 12.778 -5.790 1.00 95.00 176 MET A CA 1
ATOM 1332 C C . MET A 1 176 ? 1.344 14.009 -6.703 1.00 95.00 176 MET A C 1
ATOM 1334 O O . MET A 1 176 ? 0.869 13.911 -7.830 1.00 95.00 176 MET A O 1
ATOM 1338 N N . VAL A 1 177 ? 1.928 15.140 -6.286 1.00 94.62 177 VAL A N 1
ATOM 1339 C CA . VAL A 1 177 ? 2.026 16.354 -7.121 1.00 94.62 177 VAL A CA 1
ATOM 1340 C C . VAL A 1 177 ? 2.722 16.087 -8.464 1.00 94.62 177 VAL A C 1
ATOM 1342 O O . VAL A 1 177 ? 2.115 16.368 -9.498 1.00 94.62 177 VAL A O 1
ATOM 1345 N N . PRO A 1 178 ? 3.942 15.513 -8.520 1.00 92.38 178 PRO A N 1
ATOM 1346 C CA . PRO A 1 178 ? 4.576 15.199 -9.799 1.00 92.38 178 PRO A CA 1
ATOM 1347 C C . PRO A 1 178 ? 3.823 14.131 -10.602 1.00 92.38 178 PRO A C 1
ATOM 1349 O O . PRO A 1 178 ? 3.846 14.193 -11.828 1.00 92.38 178 PRO A O 1
ATOM 1352 N N . ALA A 1 179 ? 3.141 13.185 -9.948 1.00 90.25 179 ALA A N 1
ATOM 1353 C CA . ALA A 1 179 ? 2.342 12.165 -10.633 1.00 90.25 179 ALA A CA 1
ATOM 1354 C C . ALA A 1 179 ? 1.113 12.775 -11.333 1.00 90.25 179 ALA A C 1
ATOM 1356 O O . ALA A 1 179 ? 0.838 12.457 -12.486 1.00 90.25 179 ALA A O 1
ATOM 1357 N N . LEU A 1 180 ? 0.420 13.706 -10.670 1.00 94.12 180 LEU A N 1
ATOM 1358 C CA . LEU A 1 180 ? -0.668 14.488 -11.267 1.00 94.12 180 LEU A CA 1
ATOM 1359 C C . LEU A 1 180 ? -0.155 15.358 -12.413 1.00 94.12 180 LEU A C 1
ATOM 1361 O O . LEU A 1 180 ? -0.747 15.398 -13.483 1.00 94.12 180 LEU A O 1
ATOM 1365 N N . ALA A 1 181 ? 0.977 16.029 -12.220 1.00 94.38 181 ALA A N 1
ATOM 1366 C CA . ALA A 1 181 ? 1.570 16.847 -13.268 1.00 94.38 181 ALA A CA 1
ATOM 1367 C C . ALA A 1 181 ? 1.881 16.008 -14.525 1.00 94.38 181 ALA A C 1
ATOM 1369 O O . ALA A 1 181 ? 1.578 16.429 -15.639 1.00 94.38 181 ALA A O 1
ATOM 1370 N N . TRP A 1 182 ? 2.390 14.784 -14.342 1.00 91.25 182 TRP A N 1
ATOM 1371 C CA . TRP A 1 182 ? 2.571 13.801 -15.414 1.00 91.25 182 TRP A CA 1
ATOM 1372 C C . TRP A 1 182 ? 1.265 13.413 -16.104 1.00 91.25 182 TRP A C 1
ATOM 1374 O O . TRP A 1 182 ? 1.184 13.511 -17.326 1.00 91.25 182 TRP A O 1
ATOM 1384 N N . ALA A 1 183 ? 0.247 13.017 -15.339 1.00 91.44 183 ALA A N 1
ATOM 1385 C CA . ALA A 1 183 ? -1.036 12.585 -15.888 1.00 91.44 183 ALA A CA 1
ATOM 1386 C C . ALA A 1 183 ? -1.725 13.684 -16.722 1.00 91.44 183 ALA A C 1
ATOM 1388 O O . ALA A 1 183 ? -2.384 13.388 -17.709 1.00 91.44 183 ALA A O 1
ATOM 1389 N N . TRP A 1 184 ? -1.503 14.962 -16.394 1.00 94.81 184 TRP A N 1
ATOM 1390 C CA . TRP A 1 184 ? -2.016 16.112 -17.152 1.00 94.81 184 TRP A CA 1
ATOM 1391 C C . TRP A 1 184 ? -1.069 16.632 -18.248 1.00 94.81 184 TRP A C 1
ATOM 1393 O O . TRP A 1 184 ? -1.258 17.742 -18.753 1.00 94.81 184 TRP A O 1
ATOM 1403 N N . GLY A 1 185 ? -0.031 15.875 -18.611 1.00 92.38 185 GLY A N 1
ATOM 1404 C CA . GLY A 1 185 ? 0.900 16.244 -19.683 1.00 92.38 185 GLY A CA 1
ATOM 1405 C C . GLY A 1 185 ? 1.807 17.437 -19.355 1.00 92.38 185 GLY A C 1
ATOM 1406 O O . GLY A 1 185 ? 2.313 18.095 -20.261 1.00 92.38 185 GLY A O 1
ATOM 1407 N N . LYS A 1 186 ? 2.019 17.736 -18.069 1.00 95.38 186 LYS A N 1
ATOM 1408 C CA . LYS A 1 186 ? 2.878 18.822 -17.563 1.00 95.38 186 LYS A CA 1
ATOM 1409 C C . LYS A 1 186 ? 3.958 18.269 -16.622 1.00 95.38 186 LYS A C 1
ATOM 1411 O O . LYS A 1 186 ? 3.982 18.633 -15.446 1.00 95.38 186 LYS A O 1
ATOM 1416 N N . PRO A 1 187 ? 4.831 17.356 -17.082 1.00 93.56 187 PRO A N 1
ATOM 1417 C CA . PRO A 1 187 ? 5.772 16.667 -16.206 1.00 93.56 187 PRO A CA 1
ATOM 1418 C C . PRO A 1 187 ? 6.742 17.647 -15.529 1.00 93.56 187 PRO A C 1
ATOM 1420 O O . PRO A 1 187 ? 7.395 18.448 -16.190 1.00 93.56 187 PRO A O 1
ATOM 1423 N N . ILE A 1 188 ? 6.856 17.553 -14.200 1.00 93.88 188 ILE A N 1
ATOM 1424 C CA . ILE A 1 188 ? 7.836 18.319 -13.403 1.00 93.88 188 ILE A CA 1
ATOM 1425 C C . ILE A 1 188 ? 9.212 17.635 -13.432 1.00 93.88 188 ILE A C 1
ATOM 1427 O O . ILE A 1 188 ? 10.249 18.289 -13.395 1.00 93.88 188 ILE A O 1
ATOM 1431 N N . PHE A 1 189 ? 9.214 16.304 -13.508 1.00 91.06 189 PHE A N 1
ATOM 1432 C CA . PHE A 1 189 ? 10.405 15.458 -13.524 1.00 91.06 189 PHE A CA 1
ATOM 1433 C C . PHE A 1 189 ? 10.378 14.536 -14.739 1.00 91.06 189 PHE A C 1
ATOM 1435 O O . PHE A 1 189 ? 9.300 14.136 -15.172 1.00 91.06 189 PHE A O 1
ATOM 1442 N N . GLY A 1 190 ? 11.541 14.114 -15.239 1.00 88.62 190 GLY A N 1
ATOM 1443 C CA . GLY A 1 190 ? 11.605 12.955 -16.134 1.00 88.62 190 GLY A CA 1
ATOM 1444 C C . GLY A 1 190 ? 11.153 11.675 -15.414 1.00 88.62 190 GLY A C 1
ATOM 1445 O O . GLY A 1 190 ? 11.167 11.619 -14.185 1.00 88.62 190 GLY A O 1
ATOM 1446 N N . ILE A 1 191 ? 10.777 10.623 -16.154 1.00 82.12 191 ILE A N 1
ATOM 1447 C CA . ILE A 1 191 ? 10.341 9.345 -15.549 1.00 82.12 191 ILE A CA 1
ATOM 1448 C C . ILE A 1 191 ? 11.363 8.787 -14.539 1.00 82.12 191 ILE A C 1
ATOM 1450 O O . ILE A 1 191 ? 10.940 8.413 -13.444 1.00 82.12 191 ILE A O 1
ATOM 1454 N N . PRO A 1 192 ? 12.684 8.750 -14.819 1.00 84.38 192 PRO A N 1
ATOM 1455 C CA . PRO A 1 192 ? 13.653 8.228 -13.854 1.00 84.38 192 PRO A CA 1
ATOM 1456 C C . PRO A 1 192 ? 13.655 8.994 -12.525 1.00 84.38 192 PRO A C 1
ATOM 1458 O O . PRO A 1 192 ? 13.692 8.381 -11.456 1.00 84.38 192 PRO A O 1
ATOM 1461 N N . ASP A 1 193 ? 13.563 10.323 -12.583 1.00 89.00 193 ASP A N 1
ATOM 1462 C CA . ASP A 1 193 ? 13.558 11.184 -11.398 1.00 89.00 193 ASP A CA 1
ATOM 1463 C C . ASP A 1 193 ? 12.217 11.138 -10.668 1.00 89.00 193 ASP A C 1
ATOM 1465 O O . ASP A 1 193 ? 12.194 11.104 -9.439 1.00 89.00 193 ASP A O 1
ATOM 1469 N N . MET A 1 194 ? 11.106 11.035 -11.404 1.00 86.31 194 MET A N 1
ATOM 1470 C CA . MET A 1 194 ? 9.781 10.800 -10.834 1.00 86.31 194 MET A CA 1
ATOM 1471 C C . MET A 1 194 ? 9.780 9.499 -10.033 1.00 86.31 194 MET A C 1
ATOM 1473 O O . MET A 1 194 ? 9.413 9.515 -8.865 1.00 86.31 194 MET A O 1
ATOM 1477 N N . VAL A 1 195 ? 10.275 8.397 -10.602 1.00 81.75 195 VAL A N 1
ATOM 1478 C CA . VAL A 1 195 ? 10.344 7.098 -9.915 1.00 81.75 195 VAL A CA 1
ATOM 1479 C C . VAL A 1 195 ? 11.217 7.171 -8.664 1.00 81.75 195 VAL A C 1
ATOM 1481 O O . VAL A 1 195 ? 10.846 6.612 -7.634 1.00 81.75 195 VAL A O 1
ATOM 1484 N N . ARG A 1 196 ? 12.355 7.872 -8.715 1.00 86.44 196 ARG A N 1
ATOM 1485 C CA . ARG A 1 196 ? 13.226 8.059 -7.545 1.00 86.44 196 ARG A CA 1
ATOM 1486 C C . ARG A 1 196 ? 12.539 8.884 -6.465 1.00 86.44 196 ARG A C 1
ATOM 1488 O O . ARG A 1 196 ? 12.418 8.411 -5.342 1.00 86.44 196 ARG A O 1
ATOM 1495 N N . TYR A 1 197 ? 12.063 10.080 -6.800 1.00 90.00 197 TYR A N 1
ATOM 1496 C CA . TYR A 1 197 ? 11.414 10.983 -5.853 1.00 90.00 197 TYR A CA 1
ATOM 1497 C C . TYR A 1 197 ? 10.134 10.359 -5.287 1.00 90.00 197 TYR A C 1
ATOM 1499 O O . TYR A 1 197 ? 10.028 10.135 -4.085 1.00 90.00 197 TYR A O 1
ATOM 1507 N N . HIS A 1 198 ? 9.185 10.011 -6.155 1.00 90.06 198 HIS A N 1
ATOM 1508 C CA . HIS A 1 198 ? 7.897 9.448 -5.767 1.00 90.06 198 HIS A CA 1
ATOM 1509 C C . HIS A 1 198 ? 8.069 8.101 -5.059 1.00 90.06 198 HIS A C 1
ATOM 1511 O O . HIS A 1 198 ? 7.501 7.885 -3.990 1.00 90.06 198 HIS A O 1
ATOM 1517 N N . GLY A 1 199 ? 8.876 7.199 -5.623 1.00 88.12 199 GLY A N 1
ATOM 1518 C CA . GLY A 1 199 ? 9.071 5.851 -5.096 1.00 88.12 199 GLY A CA 1
ATOM 1519 C C . GLY A 1 199 ? 9.799 5.829 -3.755 1.00 88.12 199 GLY A C 1
ATOM 1520 O O . GLY A 1 199 ? 9.274 5.264 -2.799 1.00 88.12 199 GLY A O 1
ATOM 1521 N N . ILE A 1 200 ? 10.976 6.458 -3.648 1.00 90.81 200 ILE A N 1
ATOM 1522 C CA . ILE A 1 200 ? 11.796 6.415 -2.421 1.00 90.81 200 ILE A CA 1
ATOM 1523 C C . ILE A 1 200 ? 11.087 7.139 -1.277 1.00 90.81 200 ILE A C 1
ATOM 1525 O O . ILE A 1 200 ? 11.031 6.620 -0.159 1.00 90.81 200 ILE A O 1
ATOM 1529 N N . ILE A 1 201 ? 10.508 8.312 -1.545 1.00 95.12 201 ILE A N 1
ATOM 1530 C CA . ILE A 1 201 ? 9.837 9.093 -0.505 1.00 95.12 201 ILE A CA 1
ATOM 1531 C C . ILE A 1 201 ? 8.570 8.374 -0.026 1.00 95.12 201 ILE A C 1
ATOM 1533 O O . ILE A 1 201 ? 8.337 8.328 1.179 1.00 95.12 201 ILE A O 1
ATOM 1537 N N . ASN A 1 202 ? 7.786 7.736 -0.903 1.00 95.00 202 ASN A N 1
ATOM 1538 C CA . ASN A 1 202 ? 6.656 6.917 -0.448 1.00 95.00 202 ASN A CA 1
ATOM 1539 C C . ASN A 1 202 ? 7.109 5.646 0.283 1.00 95.00 202 ASN A C 1
ATOM 1541 O O . ASN A 1 202 ? 6.503 5.279 1.288 1.00 95.00 202 ASN A O 1
ATOM 1545 N N . ALA A 1 203 ? 8.177 4.989 -0.168 1.00 94.69 203 ALA A N 1
ATOM 1546 C CA . ALA A 1 203 ? 8.698 3.789 0.477 1.00 94.69 203 ALA A CA 1
ATOM 1547 C C . ALA A 1 203 ? 9.143 4.063 1.920 1.00 94.69 203 ALA A C 1
ATOM 1549 O O . ALA A 1 203 ? 8.728 3.360 2.840 1.00 94.69 203 ALA A O 1
ATOM 1550 N N . ILE A 1 204 ? 9.955 5.102 2.128 1.00 96.12 204 ILE A N 1
ATOM 1551 C CA . ILE A 1 204 ? 10.507 5.447 3.444 1.00 96.12 204 ILE A CA 1
ATOM 1552 C C . ILE A 1 204 ? 9.487 6.242 4.262 1.00 96.12 204 ILE A C 1
ATOM 1554 O O . ILE A 1 204 ? 9.185 5.890 5.401 1.00 96.12 204 ILE A O 1
ATOM 1558 N N . GLY A 1 205 ? 8.949 7.310 3.678 1.00 97.62 205 GLY A N 1
ATOM 1559 C CA . GLY A 1 205 ? 8.106 8.286 4.358 1.00 97.62 205 GLY A CA 1
ATOM 1560 C C . GLY A 1 205 ? 6.681 7.800 4.592 1.00 97.62 205 GLY A C 1
ATOM 1561 O O . GLY A 1 205 ? 6.199 7.881 5.712 1.00 97.62 205 GLY A O 1
ATOM 1562 N N . HIS A 1 206 ? 5.996 7.271 3.578 1.00 97.94 206 HIS A N 1
ATOM 1563 C CA . HIS A 1 206 ? 4.619 6.800 3.760 1.00 97.94 206 HIS A CA 1
ATOM 1564 C C . HIS A 1 206 ? 4.574 5.393 4.364 1.00 97.94 206 HIS A C 1
ATOM 1566 O O . HIS A 1 206 ? 4.064 5.183 5.465 1.00 97.94 206 HIS A O 1
ATOM 1572 N N . VAL A 1 207 ? 5.130 4.410 3.659 1.00 97.94 207 VAL A N 1
ATOM 1573 C CA . VAL A 1 207 ? 5.036 3.004 4.064 1.00 97.94 207 VAL A CA 1
ATOM 1574 C C . VAL A 1 207 ? 5.938 2.733 5.266 1.00 97.94 207 VAL A C 1
ATOM 1576 O O . VAL A 1 207 ? 5.467 2.195 6.263 1.00 97.94 207 VAL A O 1
ATOM 1579 N N . GLY A 1 208 ? 7.205 3.148 5.217 1.00 98.00 208 GLY A N 1
ATOM 1580 C CA . GLY A 1 208 ? 8.173 2.941 6.295 1.00 98.00 208 GLY A CA 1
ATOM 1581 C C . GLY A 1 208 ? 7.735 3.565 7.621 1.00 98.00 208 GLY A C 1
ATOM 1582 O O . GLY A 1 208 ? 7.590 2.845 8.612 1.00 98.00 208 GLY A O 1
ATOM 1583 N N . LEU A 1 209 ? 7.454 4.875 7.649 1.00 98.56 209 LEU A N 1
ATOM 1584 C CA . LEU A 1 209 ? 6.980 5.538 8.873 1.00 98.56 209 LEU A CA 1
ATOM 1585 C C . LEU A 1 209 ? 5.608 5.020 9.319 1.00 98.56 209 LEU A C 1
ATOM 1587 O O . LEU A 1 209 ? 5.384 4.874 10.520 1.00 98.56 209 LEU A O 1
ATOM 1591 N N . GLY A 1 210 ? 4.706 4.695 8.388 1.00 98.56 210 GLY A N 1
ATOM 1592 C CA . GLY A 1 210 ? 3.401 4.118 8.711 1.00 98.56 210 GLY A CA 1
ATOM 1593 C C . GLY A 1 210 ? 3.531 2.765 9.412 1.00 98.56 210 GLY A C 1
ATOM 1594 O O . GLY A 1 210 ? 2.970 2.560 10.490 1.00 98.56 210 GLY A O 1
ATOM 1595 N N . LEU A 1 211 ? 4.321 1.845 8.855 1.00 98.12 211 LEU A N 1
ATOM 1596 C CA . LEU A 1 211 ? 4.586 0.542 9.468 1.00 98.12 211 LEU A CA 1
ATOM 1597 C C . LEU A 1 211 ? 5.314 0.684 10.810 1.00 98.12 211 LEU A C 1
ATOM 1599 O O . LEU A 1 211 ? 4.951 -0.007 11.763 1.00 98.12 211 LEU A O 1
ATOM 1603 N N . LEU A 1 212 ? 6.273 1.608 10.923 1.00 98.56 212 LEU A N 1
ATOM 1604 C CA . LEU A 1 212 ? 6.957 1.911 12.183 1.00 98.56 212 LEU A CA 1
ATOM 1605 C C . LEU A 1 212 ? 5.978 2.421 13.251 1.00 98.56 212 LEU A C 1
ATOM 1607 O O . LEU A 1 212 ? 5.994 1.940 14.387 1.00 98.56 212 LEU A O 1
ATOM 1611 N N . ALA A 1 213 ? 5.076 3.334 12.884 1.00 98.56 213 ALA A N 1
ATOM 1612 C CA . ALA A 1 213 ? 4.028 3.839 13.764 1.00 98.56 213 ALA A CA 1
ATOM 1613 C C . ALA A 1 213 ? 3.145 2.704 14.305 1.00 98.56 213 ALA A C 1
ATOM 1615 O O . ALA A 1 213 ? 2.849 2.659 15.501 1.00 98.56 213 ALA A O 1
ATOM 1616 N N . PHE A 1 214 ? 2.761 1.742 13.461 1.00 98.31 214 PHE A N 1
ATOM 1617 C CA . PHE A 1 214 ? 1.961 0.591 13.889 1.00 98.31 214 PHE A CA 1
ATOM 1618 C C . PHE A 1 214 ? 2.755 -0.454 14.676 1.00 98.31 214 PHE A C 1
ATOM 1620 O O . PHE A 1 214 ? 2.205 -1.045 15.609 1.00 98.31 214 PHE A O 1
ATOM 1627 N N . ALA A 1 215 ? 4.031 -0.665 14.355 1.00 97.75 215 ALA A N 1
ATOM 1628 C CA . ALA A 1 215 ? 4.914 -1.553 15.105 1.00 97.75 215 ALA A CA 1
ATOM 1629 C C . ALA A 1 215 ? 5.152 -1.045 16.536 1.00 97.75 215 ALA A C 1
ATOM 1631 O O . ALA A 1 215 ? 5.215 -1.854 17.469 1.00 97.75 215 ALA A O 1
ATOM 1632 N N . TRP A 1 216 ? 5.225 0.279 16.708 1.00 98.06 216 TRP A N 1
ATOM 1633 C CA . TRP A 1 216 ? 5.368 0.940 18.003 1.00 98.06 216 TRP A CA 1
ATOM 1634 C C . TRP A 1 216 ? 4.032 1.062 18.750 1.00 98.06 216 TRP A C 1
ATOM 1636 O O . TRP A 1 216 ? 3.929 0.648 19.902 1.00 98.06 216 TRP A O 1
ATOM 1646 N N . GLY A 1 217 ? 2.985 1.587 18.107 1.00 97.25 217 GLY A N 1
ATOM 1647 C CA . GLY A 1 217 ? 1.693 1.845 18.751 1.00 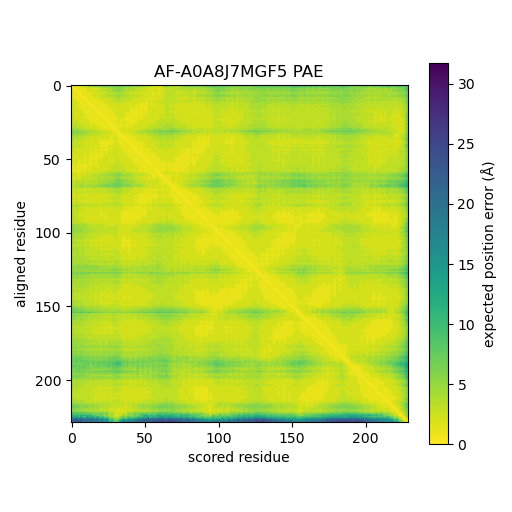97.25 217 GLY A CA 1
ATOM 1648 C C . GLY A 1 217 ? 0.832 0.599 18.989 1.00 97.25 217 GLY A C 1
ATOM 1649 O O . GLY A 1 217 ? 0.012 0.593 19.902 1.00 97.25 217 GLY A O 1
ATOM 1650 N N . ARG A 1 218 ? 1.002 -0.448 18.170 1.00 95.38 218 ARG A N 1
ATOM 1651 C CA . ARG A 1 218 ? 0.319 -1.757 18.253 1.00 95.38 218 ARG A CA 1
ATOM 1652 C C . ARG A 1 218 ? -1.189 -1.693 18.573 1.00 95.38 218 ARG A C 1
ATOM 1654 O O . ARG A 1 218 ? -1.657 -2.433 19.447 1.00 95.38 218 ARG A O 1
ATOM 1661 N N . PRO A 1 219 ? -1.990 -0.867 17.867 1.00 94.38 219 PRO A N 1
ATOM 1662 C CA . PRO A 1 219 ? -3.428 -0.808 18.103 1.00 94.38 219 PRO A CA 1
ATOM 1663 C C . PRO A 1 219 ? -4.062 -2.183 17.848 1.00 94.38 219 PRO A C 1
ATOM 1665 O O . PRO A 1 219 ? -3.863 -2.809 16.800 1.00 94.38 219 PRO A O 1
ATOM 1668 N N . LYS A 1 220 ? -4.840 -2.677 18.816 1.00 94.88 220 LYS A N 1
ATOM 1669 C CA . LYS A 1 220 ? -5.518 -3.978 18.703 1.00 94.88 220 LYS A CA 1
ATOM 1670 C C . LYS A 1 220 ? -6.610 -3.929 17.628 1.00 94.88 220 LYS A C 1
ATOM 1672 O O . LYS A 1 220 ? -7.174 -2.878 17.334 1.00 94.88 220 LYS A O 1
ATOM 1677 N N . SER A 1 221 ? -6.976 -5.079 17.067 1.00 94.81 221 SER A N 1
ATOM 1678 C CA . SER A 1 221 ? -8.152 -5.165 16.188 1.00 94.81 221 SER A CA 1
ATOM 1679 C C . SER A 1 221 ? -9.435 -4.743 16.920 1.00 94.81 221 SER A C 1
ATOM 1681 O O . SER A 1 221 ? -9.482 -4.739 18.153 1.00 94.81 221 SER A O 1
ATOM 1683 N N . HIS A 1 222 ? -10.465 -4.352 16.168 1.00 94.12 222 HIS A N 1
ATOM 1684 C CA . HIS A 1 222 ? -11.796 -4.067 16.712 1.00 94.12 222 HIS A CA 1
ATOM 1685 C C . HIS A 1 222 ? -12.633 -5.328 16.966 1.00 94.12 222 HIS A C 1
ATOM 1687 O O . HIS A 1 222 ? -13.688 -5.223 17.583 1.00 94.12 222 HIS A O 1
ATOM 1693 N N . SER A 1 223 ? -12.174 -6.502 16.521 1.00 93.38 223 SER A N 1
ATOM 1694 C CA . SER A 1 223 ? -12.786 -7.789 16.864 1.00 93.38 223 SER A CA 1
ATOM 1695 C C . SER A 1 223 ? -11.875 -8.587 17.790 1.00 93.38 223 SER A C 1
ATOM 1697 O O . SER A 1 223 ? -10.661 -8.656 17.574 1.00 93.38 223 SER A O 1
ATOM 1699 N N . SER A 1 224 ? -12.466 -9.240 18.786 1.00 91.75 224 SER A N 1
ATOM 1700 C CA . SER A 1 224 ? -11.828 -10.279 19.596 1.00 91.75 224 SER A CA 1
ATOM 1701 C C . SER A 1 224 ? -11.626 -11.573 18.801 1.00 91.75 224 SER A C 1
ATOM 1703 O O . SER A 1 224 ? -12.175 -11.751 17.706 1.00 91.75 224 SER A O 1
ATOM 1705 N N . MET A 1 225 ? -10.752 -12.433 19.329 1.00 88.81 225 MET A N 1
ATOM 1706 C CA . MET A 1 225 ? -10.610 -13.820 18.880 1.00 88.81 225 MET A CA 1
ATOM 1707 C C . MET A 1 225 ? -11.754 -14.641 19.474 1.00 88.81 225 MET A C 1
ATOM 1709 O O . MET A 1 225 ? -12.064 -14.436 20.652 1.00 88.81 225 MET A O 1
ATOM 1713 N N . ARG A 1 226 ? -12.308 -15.585 18.701 1.00 86.75 226 ARG A N 1
ATOM 1714 C CA . ARG A 1 226 ? -13.252 -16.568 19.245 1.00 86.75 226 ARG A CA 1
ATOM 1715 C C . ARG A 1 226 ? -12.570 -17.320 20.379 1.00 86.75 226 ARG A C 1
ATOM 1717 O O . ARG A 1 226 ? -11.448 -17.801 20.213 1.00 86.75 226 ARG A O 1
ATOM 1724 N N . ARG A 1 227 ? -13.221 -17.385 21.541 1.00 81.19 227 ARG A N 1
ATOM 1725 C CA . ARG A 1 227 ? -12.802 -18.314 22.594 1.00 81.19 227 ARG A CA 1
ATOM 1726 C C . ARG A 1 227 ? -13.114 -19.712 22.071 1.00 81.19 227 ARG A C 1
ATOM 1728 O O . ARG A 1 227 ? -14.246 -19.949 21.656 1.00 81.19 227 ARG A O 1
ATOM 1735 N N . ASN A 1 228 ? -12.110 -20.584 22.015 1.00 71.31 228 ASN A N 1
ATOM 1736 C CA . ASN A 1 228 ? -12.377 -21.988 21.724 1.00 71.31 228 ASN A CA 1
ATOM 1737 C C . ASN A 1 228 ? -13.286 -22.519 22.847 1.00 71.31 228 ASN A C 1
ATOM 1739 O O . ASN A 1 228 ? -12.978 -22.227 24.008 1.00 71.31 228 ASN A O 1
ATOM 1743 N N . PRO A 1 229 ? -14.411 -23.172 22.508 1.00 59.88 229 PRO A N 1
ATOM 1744 C CA . PRO A 1 229 ? -15.268 -23.817 23.495 1.00 59.88 229 PRO A CA 1
ATOM 1745 C C . PRO A 1 229 ? -14.520 -24.924 24.242 1.00 59.88 229 PRO A C 1
ATOM 1747 O O . PRO A 1 229 ? -13.572 -25.501 23.655 1.00 59.88 229 PRO A O 1
#

Organism: NCBI:txid454144

Nearest PDB structures (foldseek):
  4gyc-assembly1_A-2  TM=5.256E-01  e=5.491E-01  Natronomonas pharaonis
  6k6k-assembly1_A  TM=3.922E-01  e=2.104E-01  Mastigocladopsis repens
  2ksy-assembly1_A  TM=5.051E-01  e=1.041E+00  Natronomonas pharaonis
  8cqd-assembly1_B  TM=4.426E-01  e=5.012E-01  uncultured Gammaproteobacteria bacterium

Foldseek 3Di:
DPLVVLCVVCVVVLVVLLVVLVVLVVQLVQFPDRDLLSNLLSQLSVLQNVLSVLVSCQVNQHDDPNDGPPVSVLSSLCSVQLRNQVSNLLSVLLLQFDAPVLNVLSSVLSVLSVVLSVLCVVVVVVNPCSLLVSLVSQLVSLVSSLVSSVVRNRVLFDPPLSVLQNQLSCQQNVLSVQSNCVSVVNHPDDPVVNCVSSRVSSVCGNRVSSVVSCVVGVRDDPTDGDDDD

InterPro domains:
  IPR025450 YndJ-like protein [PF14158] (5-205)

Radius of gyration: 18.06 Å; Cα contacts (8 Å, |Δi|>4): 326; chains: 1; bounding box: 39×43×47 Å

Mean predicted aligned error: 3.2 Å

Solvent-accessible surface area (backbone atoms only — not comparable to full-atom values): 11243 Å² total; per-residue (Å²): 80,60,65,70,60,43,48,66,69,43,48,63,60,44,52,50,40,52,50,50,22,52,51,38,41,54,51,30,70,49,24,72,51,79,48,69,42,41,49,40,43,16,53,17,34,56,26,41,48,50,11,52,55,30,38,42,34,42,52,45,70,44,65,59,98,85,36,36,86,69,52,24,49,51,50,15,50,41,21,40,39,63,40,17,28,47,41,35,46,45,26,52,48,44,33,27,26,66,37,66,66,32,33,51,50,38,56,51,45,62,55,48,50,62,50,33,51,51,32,38,54,38,21,77,72,66,44,85,66,21,39,45,50,18,43,50,44,52,48,50,51,41,51,52,48,41,49,27,44,73,76,3,54,43,81,45,39,52,70,70,30,43,50,36,32,52,53,11,43,50,41,52,64,62,46,40,50,51,50,41,26,41,46,72,76,52,60,79,53,58,70,74,54,39,50,49,55,37,47,52,47,37,46,49,41,22,35,42,32,26,52,50,16,46,71,71,38,58,47,60,70,93,49,57,69,54,77,82,129

Sequence (229 aa):
MPLASVIALLAAPVLLTIAVGCFLLRRAFARDKLLAEELALAGAYVFLVGSMVWLGVFLNGSTLLGFGTPWTWITAAHFAFAGFGALTVTALSCRVVTHPRSKKLLRILLVVHPIAYLVTAAGILGYRYCDELASSAYLMIFIIQLAAVLFGQPTRMNRAPLALLILALTIPLFTMVPALAWAWGKPIFGIPDMVRYHGIINAIGHVGLGLLAFAWGRPKSHSSMRRNP